Protein AF-Q4DRC8-F1 (afdb_monomer_lite)

Foldseek 3Di:
DDPVVVVVVVCPPVQNVVCVVDDVQAGPVFGDDDDPVCVVPVCVRQDDDPLGDRNCGVVQQHDPPDVNPFFDAQLHGDDCLCVVLLNDDPSRDDWCPVLVVVLVVVVVVDDPDDSVVSVVVSVVRVVVVVVVSVVSVVVSVVVRVCCRPPGGPSSPHHHDPDVVVVVVVVQVVQCVLCVVLVNPDRPDDFDDDDPQQQPPDDPPDDSDGDRPSVD

Organism: Trypanosoma cruzi (strain CL Brener) (NCBI:txid353153)

Radius of gyration: 32.58 Å; chains: 1; bounding box: 56×105×74 Å

Sequence (215 aa):
MKSSDIFHAYRYTPVFLKARQHDSGVNQYGLKPVNAYDFINPTNLVNFGRGTSFDNLGVRRAGRGEIDSSPSLGGSPVFTQAKLVGLSGEEQLTMCQSETMALRVCMARGGQDTCERESRALDACLSRVGHLRRAMSEACGEFNDWFIQNVSDNHTKPFQHRPHDWRHFYAQEKLVRERQQNGHAYGRRPKQFSFGARYVKTEGYGKRPRLPYNK

pLDDT: mean 89.43, std 9.72, range [50.28, 96.62]

Structure (mmCIF, N/CA/C/O backbone):
data_AF-Q4DRC8-F1
#
_entry.id   AF-Q4DRC8-F1
#
loop_
_atom_site.group_PDB
_atom_site.id
_atom_site.type_symbol
_atom_site.label_atom_id
_atom_site.label_alt_id
_atom_site.label_comp_id
_atom_site.label_asym_id
_atom_site.label_entity_id
_atom_site.label_seq_id
_atom_site.pdbx_PDB_ins_code
_atom_site.Cartn_x
_atom_site.Cartn_y
_atom_site.Cartn_z
_atom_site.occupancy
_atom_site.B_iso_or_equiv
_atom_site.auth_seq_id
_atom_site.auth_comp_id
_atom_site.auth_asym_id
_atom_site.auth_atom_id
_atom_site.pdbx_PDB_model_num
ATOM 1 N N . MET A 1 1 ? 4.797 -58.127 -11.624 1.00 50.28 1 MET A N 1
ATOM 2 C CA . MET A 1 1 ? 4.473 -56.736 -11.251 1.00 50.28 1 MET A CA 1
ATOM 3 C C . MET A 1 1 ? 4.559 -55.904 -12.518 1.00 50.28 1 MET A C 1
ATOM 5 O O . MET A 1 1 ? 5.612 -55.910 -13.147 1.00 50.28 1 MET A O 1
ATOM 9 N N . LYS A 1 2 ? 3.449 -55.330 -12.986 1.00 67.94 2 LYS A N 1
ATOM 10 C CA . LYS A 1 2 ? 3.443 -54.550 -14.232 1.00 67.94 2 LYS A CA 1
ATOM 11 C C . LYS A 1 2 ? 3.926 -53.131 -13.924 1.00 67.94 2 LYS A C 1
ATOM 13 O O . LYS A 1 2 ? 3.692 -52.625 -12.831 1.00 67.94 2 LYS A O 1
ATOM 18 N N . SER A 1 3 ? 4.567 -52.459 -14.880 1.00 77.12 3 SER A N 1
ATOM 19 C CA . SER A 1 3 ? 4.942 -51.040 -14.735 1.00 77.12 3 SER A CA 1
ATOM 20 C C . SER A 1 3 ? 3.732 -50.154 -14.404 1.00 77.12 3 SER A C 1
ATOM 22 O O . SER A 1 3 ? 3.861 -49.183 -13.661 1.00 77.12 3 SER A O 1
ATOM 24 N N . SER A 1 4 ? 2.538 -50.541 -14.872 1.00 84.19 4 SER A N 1
ATOM 25 C CA . SER A 1 4 ? 1.261 -49.921 -14.508 1.00 84.19 4 SER A CA 1
ATOM 26 C C . SER A 1 4 ? 1.007 -49.898 -13.002 1.00 84.19 4 SER A C 1
ATOM 28 O O . SER A 1 4 ? 0.451 -48.921 -12.515 1.00 84.19 4 SER A O 1
ATOM 30 N N . ASP A 1 5 ? 1.440 -50.918 -12.258 1.00 74.31 5 ASP A N 1
ATOM 31 C CA . ASP A 1 5 ? 1.188 -51.035 -10.817 1.00 74.31 5 ASP A CA 1
ATOM 32 C C . ASP A 1 5 ? 2.034 -50.023 -10.032 1.00 74.31 5 ASP A C 1
ATOM 34 O O . ASP A 1 5 ? 1.553 -49.422 -9.074 1.00 74.31 5 ASP A O 1
ATOM 38 N N . ILE A 1 6 ? 3.268 -49.762 -10.483 1.00 71.88 6 ILE A N 1
ATOM 39 C CA . ILE A 1 6 ? 4.157 -48.744 -9.900 1.00 71.88 6 ILE A CA 1
ATOM 40 C C . ILE A 1 6 ? 3.608 -47.342 -10.178 1.00 71.88 6 ILE A C 1
ATOM 42 O O . ILE A 1 6 ? 3.529 -46.526 -9.263 1.00 71.88 6 ILE A O 1
ATOM 46 N N . PHE A 1 7 ? 3.163 -47.063 -11.409 1.00 73.56 7 PHE A N 1
ATOM 47 C CA . PHE A 1 7 ? 2.520 -45.784 -11.737 1.00 73.56 7 PHE A CA 1
ATOM 48 C C . PHE A 1 7 ? 1.209 -45.577 -10.972 1.00 73.56 7 PHE A C 1
ATOM 50 O O . PHE A 1 7 ? 0.918 -44.457 -10.542 1.00 73.56 7 PHE A O 1
ATOM 57 N N . HIS A 1 8 ? 0.426 -46.643 -10.782 1.00 74.56 8 HIS A N 1
ATOM 58 C CA . HIS A 1 8 ? -0.793 -46.597 -9.987 1.00 74.56 8 HIS A CA 1
ATOM 59 C C . HIS A 1 8 ? -0.448 -46.292 -8.527 1.00 74.56 8 HIS A C 1
ATOM 61 O O . HIS A 1 8 ? -0.921 -45.288 -8.013 1.00 74.56 8 HIS A O 1
ATOM 67 N N . ALA A 1 9 ? 0.454 -47.048 -7.892 1.00 69.81 9 ALA A N 1
ATOM 68 C CA . ALA A 1 9 ? 0.900 -46.800 -6.518 1.00 69.81 9 ALA A CA 1
ATOM 69 C C . ALA A 1 9 ? 1.479 -45.386 -6.326 1.00 69.81 9 ALA A C 1
ATOM 71 O O . ALA A 1 9 ? 1.160 -44.718 -5.345 1.00 69.81 9 ALA A O 1
ATOM 72 N N . TYR A 1 10 ? 2.250 -44.885 -7.298 1.00 66.75 10 TYR A N 1
ATOM 73 C CA . TYR A 1 10 ? 2.805 -43.532 -7.270 1.00 66.75 10 TYR A CA 1
ATOM 74 C C . TYR A 1 10 ? 1.712 -42.449 -7.262 1.00 66.75 10 TYR A C 1
ATOM 76 O O . TYR A 1 10 ? 1.844 -41.458 -6.548 1.00 66.75 10 TYR A O 1
ATOM 84 N N . ARG A 1 11 ? 0.582 -42.653 -7.958 1.00 63.41 11 ARG A N 1
ATOM 85 C CA . ARG A 1 11 ? -0.577 -41.736 -7.908 1.00 63.41 11 ARG A CA 1
ATOM 86 C C . ARG A 1 11 ? -1.271 -41.679 -6.543 1.00 63.41 11 ARG A C 1
ATOM 88 O O . ARG A 1 11 ? -1.881 -40.655 -6.247 1.00 63.41 11 ARG A O 1
ATOM 95 N N . TYR A 1 12 ? -1.175 -42.731 -5.727 1.00 64.81 12 TYR A N 1
ATOM 96 C CA . TYR A 1 12 ? -1.705 -42.757 -4.351 1.00 64.81 12 TYR A CA 1
ATOM 97 C C . TYR A 1 12 ? -0.657 -42.386 -3.302 1.00 64.81 12 TYR A C 1
ATOM 99 O O . TYR A 1 12 ? -0.946 -42.433 -2.107 1.00 64.81 12 TYR A 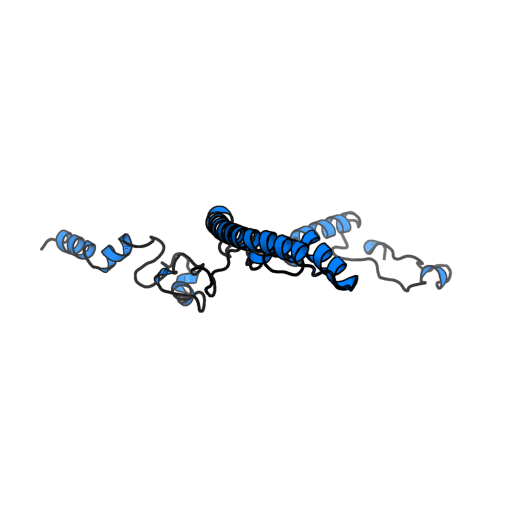O 1
ATOM 107 N N . THR A 1 13 ? 0.553 -41.994 -3.712 1.00 62.31 13 THR A N 1
ATOM 108 C CA . THR A 1 13 ? 1.500 -41.439 -2.748 1.00 62.31 13 THR A CA 1
ATOM 109 C C . THR A 1 13 ? 0.941 -40.131 -2.170 1.00 62.31 13 THR A C 1
ATOM 111 O O . THR A 1 13 ? 0.334 -39.337 -2.901 1.00 62.31 13 THR A O 1
ATOM 114 N N . PRO A 1 14 ? 1.162 -39.857 -0.870 1.00 57.28 14 PRO A N 1
ATOM 115 C CA . PRO A 1 14 ? 0.679 -38.641 -0.207 1.00 57.28 14 PRO A CA 1
ATOM 116 C C . PRO A 1 14 ? 1.074 -37.345 -0.928 1.00 57.28 14 PRO A C 1
ATOM 118 O O . PRO A 1 14 ? 0.365 -36.346 -0.838 1.00 57.28 14 PRO A O 1
ATOM 121 N N . VAL A 1 15 ? 2.180 -37.382 -1.677 1.00 56.50 15 VAL A N 1
ATOM 122 C CA . VAL A 1 15 ? 2.696 -36.273 -2.489 1.00 56.50 15 VAL A CA 1
ATOM 123 C C . VAL A 1 15 ? 1.680 -35.840 -3.553 1.00 56.50 15 VAL A C 1
ATOM 125 O O . VAL A 1 15 ? 1.380 -34.653 -3.672 1.00 56.50 15 VAL A O 1
ATOM 128 N N . PHE A 1 16 ? 1.088 -36.788 -4.290 1.00 54.38 16 PHE A N 1
ATOM 129 C CA . PHE A 1 16 ? 0.084 -36.482 -5.318 1.00 54.38 16 PHE A CA 1
ATOM 130 C C . PHE A 1 16 ? -1.295 -36.168 -4.734 1.00 54.38 16 PHE A C 1
ATOM 132 O O . PHE A 1 16 ? -2.031 -35.363 -5.307 1.00 54.38 16 PHE A O 1
ATOM 139 N N . LEU A 1 17 ? -1.646 -36.770 -3.594 1.00 52.56 17 LEU A N 1
ATOM 140 C CA . LEU A 1 17 ? -2.917 -36.497 -2.922 1.00 52.56 17 LEU A CA 1
ATOM 141 C C . LEU A 1 17 ? -2.949 -35.081 -2.328 1.00 52.56 17 LEU A C 1
ATOM 143 O O . LEU A 1 17 ? -3.930 -34.370 -2.542 1.00 52.56 17 LEU A O 1
ATOM 147 N N . LYS A 1 18 ? -1.859 -34.618 -1.698 1.00 53.44 18 LYS A N 1
ATOM 148 C CA . LYS A 1 18 ? -1.755 -33.225 -1.227 1.00 53.44 18 LYS A CA 1
ATOM 149 C C . LYS A 1 18 ? -1.788 -32.217 -2.374 1.00 53.44 18 LYS A C 1
ATOM 151 O O . LYS A 1 18 ? -2.439 -31.188 -2.251 1.00 53.44 18 LYS A O 1
ATOM 156 N N . ALA A 1 19 ? -1.174 -32.539 -3.513 1.00 54.94 19 ALA A N 1
ATOM 157 C CA . ALA A 1 19 ? -1.188 -31.661 -4.684 1.00 54.94 19 ALA A CA 1
ATOM 158 C C . ALA A 1 19 ? -2.587 -31.458 -5.306 1.00 54.94 19 ALA A C 1
ATOM 160 O O . ALA A 1 19 ? -2.764 -30.528 -6.084 1.00 54.94 19 ALA A O 1
ATOM 161 N N . ARG A 1 20 ? -3.576 -32.317 -5.006 1.00 64.06 20 ARG A N 1
ATOM 162 C CA . ARG A 1 20 ? -4.970 -32.152 -5.469 1.00 64.06 20 ARG A CA 1
ATOM 163 C C . ARG A 1 20 ? -5.900 -31.530 -4.431 1.00 64.06 20 ARG A C 1
ATOM 165 O O . ARG A 1 20 ? -6.957 -31.038 -4.807 1.00 64.06 20 ARG A O 1
ATOM 172 N N . GLN A 1 21 ? -5.547 -31.611 -3.150 1.00 67.31 21 GLN A N 1
ATOM 173 C CA . GLN A 1 21 ? -6.374 -31.098 -2.053 1.00 67.31 21 GLN A CA 1
ATOM 174 C C . GLN A 1 21 ? -6.199 -29.590 -1.833 1.00 67.31 21 GLN A C 1
ATOM 176 O O . GLN A 1 21 ? -7.060 -28.966 -1.220 1.00 67.31 21 GLN A O 1
ATOM 181 N N . HIS A 1 22 ? -5.115 -29.009 -2.349 1.00 69.69 22 HIS A N 1
ATOM 182 C CA . HIS A 1 22 ? -4.767 -27.600 -2.187 1.00 69.69 22 HIS A CA 1
ATOM 183 C C . HIS A 1 22 ? -4.610 -26.900 -3.546 1.00 69.69 22 HIS A C 1
ATOM 185 O O . HIS A 1 22 ? -4.683 -27.541 -4.595 1.00 69.69 22 HIS A O 1
ATOM 191 N N . ASP A 1 23 ? -4.438 -25.576 -3.518 1.00 70.62 23 ASP A N 1
ATOM 192 C CA . ASP A 1 23 ? -4.314 -24.734 -4.710 1.00 70.62 23 ASP A CA 1
ATOM 193 C C . ASP A 1 23 ? -3.263 -25.274 -5.699 1.00 70.62 23 ASP A C 1
ATOM 195 O O . ASP A 1 23 ? -2.147 -25.634 -5.330 1.00 70.62 23 ASP A O 1
ATOM 199 N N . SER A 1 24 ? -3.610 -25.275 -6.988 1.00 82.00 24 SER A N 1
ATOM 200 C CA . SER A 1 24 ? -2.738 -25.678 -8.098 1.00 82.00 24 SER A CA 1
ATOM 201 C C . SER A 1 24 ? -1.421 -24.889 -8.175 1.00 82.00 24 SER A C 1
ATOM 203 O O . SER A 1 24 ? -0.441 -25.370 -8.761 1.00 82.00 24 SER A O 1
ATOM 205 N N . GLY A 1 25 ? -1.402 -23.686 -7.590 1.00 87.00 25 GLY A N 1
ATOM 206 C CA . GLY A 1 25 ? -0.236 -22.815 -7.483 1.00 87.00 25 GLY A CA 1
ATOM 207 C C . GLY A 1 25 ? 0.740 -23.183 -6.363 1.00 87.00 25 GLY A C 1
ATOM 208 O O . GLY A 1 25 ? 1.844 -22.645 -6.344 1.00 87.00 25 GLY A O 1
ATOM 209 N N . VAL A 1 26 ? 0.394 -24.100 -5.457 1.00 88.25 26 VAL A N 1
ATOM 210 C CA . VAL A 1 26 ? 1.205 -24.454 -4.281 1.00 88.25 26 VAL A CA 1
ATOM 211 C C . VAL A 1 26 ? 1.486 -25.953 -4.297 1.00 88.25 26 VAL A C 1
ATOM 213 O O . VAL A 1 26 ? 0.589 -26.782 -4.414 1.00 88.25 26 VAL A O 1
ATOM 216 N N . ASN A 1 27 ? 2.760 -26.326 -4.217 1.00 87.38 27 ASN A N 1
ATOM 217 C CA . ASN A 1 27 ? 3.169 -27.719 -4.078 1.00 87.38 27 ASN A CA 1
ATOM 218 C C . ASN A 1 27 ? 3.471 -28.045 -2.604 1.00 87.38 27 ASN A C 1
ATOM 220 O O . ASN A 1 27 ? 3.332 -27.214 -1.714 1.00 87.38 27 ASN A O 1
ATOM 224 N N . GLN A 1 28 ? 3.912 -29.272 -2.329 1.00 87.31 28 GLN A N 1
ATOM 225 C CA . GLN A 1 28 ? 4.202 -29.730 -0.966 1.00 87.31 28 GLN A CA 1
ATOM 226 C C . GLN A 1 28 ? 5.268 -28.898 -0.222 1.00 87.31 28 GLN A C 1
ATOM 228 O O . GLN A 1 28 ? 5.317 -28.944 1.006 1.00 87.31 28 GLN A O 1
ATOM 233 N N . TYR A 1 29 ? 6.127 -28.176 -0.940 1.00 88.75 29 TYR A N 1
ATOM 234 C CA . TYR A 1 29 ? 7.267 -27.450 -0.379 1.00 88.75 29 TYR A CA 1
ATOM 235 C C . TYR A 1 29 ? 7.049 -25.937 -0.318 1.00 88.75 29 TYR A C 1
ATOM 237 O O . TYR A 1 29 ? 7.790 -25.253 0.380 1.00 88.75 29 TYR A O 1
ATOM 245 N N . GLY A 1 30 ? 6.046 -25.418 -1.023 1.00 90.31 30 GLY A N 1
ATOM 246 C CA . GLY A 1 30 ? 5.692 -24.007 -1.030 1.00 90.31 30 GLY A CA 1
ATOM 247 C C . GLY A 1 30 ? 5.037 -23.595 -2.340 1.00 90.31 30 GLY A C 1
ATOM 248 O O . GLY A 1 30 ? 4.444 -24.425 -3.033 1.00 90.31 30 GLY A O 1
ATOM 249 N N . LEU A 1 31 ? 5.150 -22.318 -2.713 1.00 91.75 31 LEU A N 1
ATOM 250 C CA . LEU A 1 31 ? 4.672 -21.862 -4.016 1.00 91.75 31 LEU A CA 1
ATOM 251 C C . LEU A 1 31 ? 5.363 -22.671 -5.123 1.00 91.75 31 LEU A C 1
ATOM 253 O O . LEU A 1 31 ? 6.580 -22.866 -5.116 1.00 91.75 31 LEU A O 1
ATOM 257 N N . LYS A 1 32 ? 4.582 -23.174 -6.075 1.00 91.88 32 LYS A N 1
ATOM 258 C CA . LYS A 1 32 ? 5.103 -23.948 -7.195 1.00 91.88 32 LYS A CA 1
ATOM 259 C C . LYS A 1 32 ? 5.971 -23.026 -8.067 1.00 91.88 32 LYS A C 1
ATOM 261 O O . LYS A 1 32 ? 5.448 -22.028 -8.556 1.00 91.88 32 LYS A O 1
ATOM 266 N N . PRO A 1 33 ? 7.260 -23.342 -8.292 1.00 90.12 33 PRO A N 1
ATOM 267 C CA . PRO A 1 33 ? 8.116 -22.522 -9.144 1.00 90.12 33 PRO A CA 1
ATOM 268 C C . PRO A 1 33 ? 7.612 -22.570 -10.587 1.00 90.12 33 PRO A C 1
ATOM 270 O O . PRO A 1 33 ? 7.358 -23.655 -11.120 1.00 90.12 33 PRO A O 1
ATOM 273 N N . VAL A 1 34 ? 7.460 -21.401 -11.212 1.00 92.25 34 VAL A N 1
ATOM 274 C CA . VAL A 1 34 ? 6.968 -21.286 -12.597 1.00 92.25 34 VAL A CA 1
ATOM 275 C C . VAL A 1 34 ? 8.028 -20.678 -13.503 1.00 92.25 34 VAL A C 1
ATOM 277 O O . VAL A 1 34 ? 8.264 -21.185 -14.598 1.00 92.25 34 VAL A O 1
ATOM 280 N N . ASN A 1 35 ? 8.666 -19.591 -13.071 1.00 93.00 35 ASN A N 1
ATOM 281 C CA . ASN A 1 35 ? 9.626 -18.857 -13.893 1.00 93.00 35 ASN A CA 1
ATOM 282 C C . ASN A 1 35 ? 11.078 -19.234 -13.539 1.00 93.00 35 ASN A C 1
ATOM 284 O O . ASN A 1 35 ? 11.351 -19.834 -12.505 1.00 93.00 35 ASN A O 1
ATOM 288 N N . ALA A 1 36 ? 12.037 -18.858 -14.391 1.00 95.94 36 ALA A N 1
ATOM 289 C CA . ALA A 1 36 ? 13.457 -19.130 -14.145 1.00 95.94 36 ALA A CA 1
ATOM 290 C C . ALA A 1 36 ? 13.997 -18.441 -12.873 1.00 95.94 36 ALA A C 1
ATOM 292 O O . ALA A 1 36 ? 14.912 -18.960 -12.235 1.00 95.94 36 ALA A O 1
ATOM 293 N N . TYR A 1 37 ? 13.425 -17.292 -12.492 1.00 94.50 37 TYR A N 1
ATOM 294 C CA . TYR A 1 37 ? 13.824 -16.556 -11.291 1.00 94.50 37 TYR A CA 1
ATOM 295 C C . TYR A 1 37 ? 13.548 -17.361 -10.017 1.00 94.50 37 TYR A C 1
ATOM 297 O O . TYR A 1 37 ? 14.377 -17.361 -9.112 1.00 94.50 37 TYR A O 1
ATOM 305 N N . ASP A 1 38 ? 12.448 -18.108 -9.979 1.00 94.62 38 ASP A N 1
ATOM 306 C CA . ASP A 1 38 ? 12.069 -18.954 -8.850 1.00 94.62 38 ASP A CA 1
ATOM 307 C C . ASP A 1 38 ? 13.094 -20.068 -8.582 1.00 94.62 38 ASP A C 1
ATOM 309 O O . ASP A 1 38 ? 13.370 -20.394 -7.429 1.00 94.62 38 ASP A O 1
ATOM 313 N N . PHE A 1 39 ? 13.696 -20.633 -9.635 1.00 93.44 39 PHE A N 1
ATOM 314 C CA . PHE A 1 39 ? 14.739 -21.659 -9.502 1.00 93.44 39 PHE A CA 1
ATOM 315 C C . PHE A 1 39 ? 16.081 -21.077 -9.044 1.00 93.44 39 PHE A C 1
ATOM 317 O O . PHE A 1 39 ? 16.849 -21.763 -8.374 1.00 93.44 39 PHE A O 1
ATOM 324 N N . ILE A 1 40 ? 16.362 -19.818 -9.392 1.00 95.81 40 ILE A N 1
ATOM 325 C CA . ILE A 1 40 ? 17.573 -19.105 -8.961 1.00 95.81 40 ILE A CA 1
ATOM 326 C C . ILE A 1 40 ? 17.419 -18.607 -7.517 1.00 95.81 40 ILE A C 1
ATOM 328 O O . ILE A 1 40 ? 18.372 -18.655 -6.743 1.00 95.81 40 ILE A O 1
ATOM 332 N N . ASN A 1 41 ? 16.226 -18.136 -7.143 1.00 93.81 41 ASN A N 1
ATOM 333 C CA . ASN A 1 41 ? 15.919 -17.598 -5.823 1.00 93.81 41 ASN A CA 1
ATOM 334 C C . ASN A 1 41 ? 14.737 -18.341 -5.167 1.00 93.81 41 ASN A C 1
ATOM 336 O O . ASN A 1 41 ? 13.629 -17.797 -5.077 1.00 93.81 41 ASN A O 1
ATOM 340 N N . PRO A 1 42 ? 14.970 -19.555 -4.633 1.00 93.00 42 PRO A N 1
ATOM 341 C CA . PRO A 1 42 ? 13.914 -20.361 -4.024 1.00 93.00 42 PRO A CA 1
ATOM 342 C C . PRO A 1 42 ? 13.374 -19.770 -2.712 1.00 93.00 42 PRO A C 1
ATOM 344 O O . PRO A 1 42 ? 12.322 -20.198 -2.242 1.00 93.00 42 PRO A O 1
ATOM 347 N N . THR A 1 43 ? 14.027 -18.751 -2.135 1.00 94.31 43 THR A N 1
ATOM 348 C CA . THR A 1 43 ? 13.509 -18.010 -0.969 1.00 94.31 43 THR A CA 1
ATOM 349 C C . THR A 1 43 ? 12.122 -17.429 -1.249 1.00 94.31 43 THR A C 1
ATOM 351 O O . THR A 1 43 ? 11.249 -17.465 -0.383 1.00 94.31 43 THR A O 1
ATOM 354 N N . ASN A 1 44 ? 11.895 -16.962 -2.482 1.00 92.50 44 ASN A N 1
ATOM 355 C CA . ASN A 1 44 ? 10.633 -16.362 -2.916 1.00 92.50 44 ASN A CA 1
ATOM 356 C C . ASN A 1 44 ? 9.438 -17.328 -2.805 1.00 92.50 44 ASN A C 1
ATOM 358 O O . ASN A 1 44 ? 8.288 -16.899 -2.673 1.00 92.50 44 ASN A O 1
ATOM 362 N N . LEU A 1 45 ? 9.693 -18.637 -2.862 1.00 93.50 45 LEU A N 1
ATOM 363 C CA . LEU A 1 45 ? 8.651 -19.664 -2.894 1.00 93.50 45 LEU A CA 1
ATOM 364 C C . LEU A 1 45 ? 8.046 -19.953 -1.521 1.00 93.50 45 LEU A C 1
ATOM 366 O O . LEU A 1 45 ? 6.903 -20.396 -1.439 1.00 93.50 45 LEU A O 1
ATOM 370 N N . VAL A 1 46 ? 8.807 -19.701 -0.456 1.00 93.06 46 VAL A N 1
ATOM 371 C CA . VAL A 1 46 ? 8.444 -20.076 0.919 1.00 93.06 46 VAL A CA 1
ATOM 372 C C . VAL A 1 46 ? 8.333 -18.885 1.861 1.00 93.06 46 VAL A C 1
ATOM 374 O O . VAL A 1 46 ? 7.761 -19.021 2.935 1.00 93.06 46 VAL A O 1
ATOM 377 N N . ASN A 1 47 ? 8.871 -17.723 1.484 1.00 92.25 47 ASN A N 1
ATOM 378 C CA . ASN A 1 47 ? 8.894 -16.540 2.332 1.00 92.25 47 ASN A CA 1
ATOM 379 C C . ASN A 1 47 ? 8.588 -15.278 1.513 1.00 92.25 47 ASN A C 1
ATOM 381 O O . ASN A 1 47 ? 9.307 -14.963 0.566 1.00 92.25 47 ASN A O 1
ATOM 385 N N . PHE A 1 48 ? 7.540 -14.546 1.896 1.00 91.06 48 PHE A N 1
ATOM 386 C CA . PHE A 1 48 ? 7.247 -13.200 1.384 1.00 91.06 48 PHE A CA 1
ATOM 387 C C . PHE A 1 48 ? 7.316 -12.106 2.454 1.00 91.06 48 PHE A C 1
ATOM 389 O O . PHE A 1 48 ? 7.127 -10.936 2.135 1.00 91.06 48 PHE A O 1
ATOM 396 N N . GLY A 1 49 ? 7.597 -12.458 3.706 1.00 91.38 49 GLY A N 1
ATOM 397 C CA . GLY A 1 49 ? 7.516 -11.532 4.825 1.00 91.38 49 GLY A CA 1
ATOM 398 C C . GLY A 1 49 ? 7.271 -12.235 6.154 1.00 91.38 49 GLY A C 1
ATOM 399 O O . GLY A 1 49 ? 7.175 -13.460 6.239 1.00 91.38 49 GLY A O 1
ATOM 400 N N . ARG A 1 50 ? 7.151 -11.443 7.221 1.00 90.88 50 ARG A N 1
ATOM 401 C CA . ARG A 1 50 ? 6.924 -11.963 8.580 1.00 90.88 50 ARG A CA 1
ATOM 402 C C . ARG A 1 50 ? 5.505 -12.503 8.784 1.00 90.88 50 ARG A C 1
ATOM 404 O O . ARG A 1 50 ? 5.320 -13.306 9.686 1.00 90.88 50 ARG A O 1
ATOM 411 N N . GLY A 1 51 ? 4.542 -12.099 7.950 1.00 87.81 51 GLY A N 1
ATOM 412 C CA . GLY A 1 51 ? 3.179 -12.645 7.938 1.00 87.81 51 GLY A CA 1
ATOM 413 C C . GLY A 1 51 ? 3.038 -13.969 7.173 1.00 87.81 51 GLY A C 1
ATOM 414 O O . GLY A 1 51 ? 1.922 -14.447 6.965 1.00 87.81 51 GLY A O 1
ATOM 415 N N . THR A 1 52 ? 4.149 -14.559 6.716 1.00 90.25 52 THR A N 1
ATOM 416 C CA . THR A 1 52 ? 4.113 -15.793 5.923 1.00 90.25 52 THR A CA 1
ATOM 417 C C . THR A 1 52 ? 3.733 -16.995 6.786 1.00 90.25 52 THR A C 1
ATOM 419 O O . THR A 1 52 ? 4.405 -17.312 7.765 1.00 90.25 52 THR A O 1
ATOM 422 N N . SER A 1 53 ? 2.704 -17.721 6.357 1.00 90.12 53 SER A N 1
ATOM 423 C CA . SER A 1 53 ? 2.401 -19.089 6.782 1.00 90.12 53 SER A CA 1
ATOM 424 C C . SER A 1 53 ? 2.373 -19.996 5.551 1.00 90.12 53 SER A C 1
ATOM 426 O O . SER A 1 53 ? 2.272 -19.507 4.423 1.00 90.12 53 SER A O 1
ATOM 428 N N . PHE A 1 54 ? 2.458 -21.314 5.747 1.00 87.50 54 PHE A N 1
ATOM 429 C CA . PHE A 1 54 ? 2.414 -22.260 4.628 1.00 87.50 54 PHE A CA 1
ATOM 430 C C . PHE A 1 54 ? 1.088 -22.171 3.852 1.00 87.50 54 PHE A C 1
ATOM 432 O O . PHE A 1 54 ? 1.095 -22.179 2.624 1.00 87.50 54 PHE A O 1
ATOM 439 N N . ASP A 1 55 ? -0.027 -21.988 4.562 1.00 86.06 55 ASP A N 1
ATOM 440 C CA . ASP A 1 55 ? -1.366 -21.880 3.968 1.00 86.06 55 ASP A CA 1
ATOM 441 C C . ASP A 1 55 ? -1.582 -20.562 3.200 1.00 86.06 55 ASP A C 1
ATOM 443 O O . ASP A 1 55 ? -2.433 -20.498 2.317 1.00 86.06 55 ASP A O 1
ATOM 447 N N . ASN A 1 56 ? -0.790 -19.521 3.493 1.00 86.19 56 ASN A N 1
ATOM 448 C CA . ASN A 1 56 ? -0.829 -18.239 2.777 1.00 86.19 56 ASN A CA 1
ATOM 449 C C . ASN A 1 56 ? 0.077 -18.228 1.531 1.00 86.19 56 ASN A C 1
ATOM 451 O O . ASN A 1 56 ? 0.177 -17.220 0.831 1.00 86.19 56 ASN A O 1
ATOM 455 N N . LEU A 1 57 ? 0.781 -19.318 1.217 1.00 86.75 57 LEU A N 1
ATOM 456 C CA . LEU A 1 57 ? 1.494 -19.403 -0.057 1.00 86.75 57 LEU A CA 1
ATOM 457 C C . LEU A 1 57 ? 0.459 -19.464 -1.196 1.00 86.75 57 LEU A C 1
ATOM 459 O O . LEU A 1 57 ? -0.595 -20.068 -1.061 1.00 86.75 57 LEU A O 1
ATOM 463 N N . GLY A 1 58 ? 0.707 -18.753 -2.299 1.00 85.12 58 GLY A N 1
ATOM 464 C CA . GLY A 1 58 ? -0.291 -18.525 -3.363 1.00 85.12 58 GLY A CA 1
ATOM 465 C C . GLY A 1 58 ? -1.189 -17.310 -3.102 1.00 85.12 58 GLY A C 1
ATOM 466 O O . GLY A 1 58 ? -1.368 -16.476 -3.989 1.00 85.12 58 GLY A O 1
ATOM 467 N N . VAL A 1 59 ? -1.627 -17.111 -1.857 1.00 85.69 59 VAL A N 1
ATOM 468 C CA . VAL A 1 59 ? -2.351 -15.908 -1.416 1.00 85.69 59 VAL A CA 1
ATOM 469 C C . VAL A 1 59 ? -1.401 -14.989 -0.650 1.00 85.69 59 VAL A C 1
ATOM 471 O O . VAL A 1 59 ? -1.397 -14.939 0.572 1.00 85.69 59 VAL A O 1
ATOM 474 N N . ARG A 1 60 ? -0.590 -14.214 -1.383 1.00 87.50 60 ARG A N 1
ATOM 475 C CA . ARG A 1 60 ? 0.454 -13.344 -0.788 1.00 87.50 60 ARG A CA 1
ATOM 476 C C . ARG A 1 60 ? -0.059 -12.318 0.234 1.00 87.50 60 ARG A C 1
ATOM 478 O O . ARG A 1 60 ? 0.743 -11.773 0.983 1.00 87.50 60 ARG A O 1
ATOM 485 N N . ARG A 1 61 ? -1.367 -12.056 0.263 1.00 88.12 61 ARG A N 1
ATOM 486 C CA . ARG A 1 61 ? -2.010 -11.258 1.306 1.00 88.12 61 ARG A CA 1
ATOM 487 C C . ARG A 1 61 ? -2.336 -12.156 2.497 1.00 88.12 61 ARG A C 1
ATOM 489 O O . ARG A 1 61 ? -3.169 -13.052 2.372 1.00 88.12 61 ARG A O 1
ATOM 496 N N . ALA A 1 62 ? -1.732 -11.884 3.649 1.00 84.50 62 ALA A N 1
ATOM 497 C CA . ALA A 1 62 ? -2.060 -12.591 4.883 1.00 84.50 62 ALA A CA 1
ATOM 498 C C . ALA A 1 62 ? -3.502 -12.276 5.342 1.00 84.50 62 ALA A C 1
ATOM 500 O O . ALA A 1 62 ? -4.157 -11.364 4.822 1.00 84.50 62 ALA A O 1
ATOM 501 N N . GLY A 1 63 ? -4.013 -13.034 6.320 1.00 87.75 63 GLY A N 1
ATOM 502 C CA . GLY A 1 63 ? -5.326 -12.800 6.943 1.00 87.75 63 GLY A CA 1
ATOM 503 C C . GLY A 1 63 ? -5.526 -11.352 7.420 1.00 87.75 63 GLY A C 1
ATOM 504 O O . GLY A 1 63 ? -4.609 -10.548 7.400 1.00 87.75 63 GLY A O 1
ATOM 505 N N . ARG A 1 64 ? -6.731 -10.949 7.833 1.00 87.12 64 ARG A N 1
ATOM 506 C CA . ARG A 1 64 ? -6.974 -9.535 8.199 1.00 87.12 64 ARG A CA 1
ATOM 507 C C . ARG A 1 64 ? -6.350 -9.161 9.541 1.00 87.12 64 ARG A C 1
ATOM 509 O O . ARG A 1 64 ? -6.385 -9.952 10.470 1.00 87.12 64 ARG A O 1
ATOM 516 N N . GLY A 1 65 ? -5.857 -7.926 9.647 1.00 88.81 65 GLY A N 1
ATOM 517 C CA . GLY A 1 65 ? -5.242 -7.407 10.877 1.00 88.81 65 GLY A CA 1
ATOM 518 C C . GLY A 1 65 ? -3.811 -7.896 11.111 1.00 88.81 65 GLY A C 1
ATOM 519 O O . GLY A 1 65 ? -3.170 -7.453 12.057 1.00 88.81 65 GLY A O 1
ATOM 520 N N . GLU A 1 66 ? -3.301 -8.749 10.223 1.00 90.94 66 GLU A N 1
ATOM 521 C CA . GLU A 1 66 ? -1.945 -9.285 10.263 1.00 90.94 66 GLU A CA 1
ATOM 522 C C . GLU A 1 66 ? -0.963 -8.417 9.466 1.00 90.94 66 GLU A C 1
ATOM 524 O O . GLU A 1 66 ? -1.346 -7.545 8.673 1.00 90.94 66 GLU A O 1
ATOM 529 N N . ILE A 1 67 ? 0.329 -8.687 9.643 1.00 89.88 67 ILE A N 1
ATOM 530 C CA . ILE A 1 67 ? 1.378 -8.188 8.744 1.00 89.88 67 ILE A CA 1
ATOM 531 C C . ILE A 1 67 ? 1.095 -8.721 7.330 1.00 89.88 67 ILE A C 1
ATOM 533 O O . ILE A 1 67 ? 0.707 -9.873 7.177 1.00 89.88 67 ILE A O 1
ATOM 537 N N . ASP A 1 68 ? 1.282 -7.887 6.303 1.00 89.50 68 ASP A N 1
ATOM 538 C CA . ASP A 1 68 ? 1.025 -8.215 4.888 1.00 89.50 68 ASP A CA 1
ATOM 539 C C . ASP A 1 68 ? -0.464 -8.473 4.550 1.00 89.50 68 ASP A C 1
ATOM 541 O O . ASP A 1 68 ? -0.796 -9.085 3.536 1.00 89.50 68 ASP A O 1
ATOM 545 N N . SER A 1 69 ? -1.390 -7.976 5.379 1.00 93.94 69 SER A N 1
ATOM 546 C CA . SER A 1 69 ? -2.844 -8.097 5.168 1.00 93.94 69 SER A CA 1
ATOM 547 C C . SER A 1 69 ? -3.478 -7.018 4.288 1.00 93.94 69 SER A C 1
ATOM 549 O O . SER A 1 69 ? -4.619 -7.177 3.834 1.00 93.94 69 SER A O 1
ATOM 551 N N . SER A 1 70 ? -2.775 -5.902 4.072 1.00 93.75 70 SER A N 1
ATOM 552 C CA . SER A 1 70 ? -3.323 -4.733 3.383 1.00 93.75 70 SER A CA 1
ATOM 553 C C . SER A 1 70 ? -3.574 -5.033 1.905 1.00 93.75 70 SER A C 1
ATOM 555 O O . SER A 1 70 ? -2.658 -5.505 1.234 1.00 93.75 70 SER A O 1
ATOM 557 N N . PRO A 1 71 ? -4.761 -4.727 1.356 1.00 94.81 71 PRO A N 1
ATOM 558 C CA . PRO A 1 71 ? -4.951 -4.774 -0.088 1.00 94.81 71 PRO A CA 1
ATOM 559 C C . PRO A 1 71 ? -4.174 -3.650 -0.777 1.00 94.81 71 PRO A C 1
ATOM 561 O O . PRO A 1 71 ? -3.747 -2.690 -0.130 1.00 94.81 71 PRO A O 1
ATOM 564 N N . SER A 1 72 ? -4.039 -3.730 -2.100 1.00 96.12 72 SER A N 1
ATOM 565 C CA . SER A 1 72 ? -3.331 -2.727 -2.895 1.00 96.12 72 SER A CA 1
ATOM 566 C C . SER A 1 72 ? -4.229 -2.057 -3.930 1.00 96.12 72 SER A C 1
ATOM 568 O O . SER A 1 72 ? -5.180 -2.653 -4.422 1.00 96.12 72 SER A O 1
ATOM 570 N N . LEU A 1 73 ? -3.902 -0.820 -4.295 1.00 96.25 73 LEU A N 1
ATOM 571 C CA . LEU A 1 73 ? -4.490 -0.103 -5.419 1.00 96.25 73 LEU A CA 1
ATOM 572 C C . LEU A 1 73 ? -3.371 0.463 -6.289 1.00 96.25 73 LEU A C 1
ATOM 574 O O . LEU A 1 73 ? -2.661 1.380 -5.872 1.00 96.25 73 LEU A O 1
ATOM 578 N N . GLY A 1 74 ? -3.200 -0.084 -7.494 1.00 93.75 74 GLY A N 1
ATOM 579 C CA . GLY A 1 74 ? -2.128 0.350 -8.395 1.00 93.75 74 GLY A CA 1
ATOM 580 C C . GLY A 1 74 ? -0.749 0.155 -7.758 1.00 93.75 74 GLY A C 1
ATOM 581 O O . GLY A 1 74 ? 0.055 1.088 -7.727 1.00 93.75 74 GLY A O 1
ATOM 582 N N . GLY A 1 75 ? -0.527 -1.019 -7.156 1.00 93.12 75 GLY A N 1
ATOM 583 C CA . GLY A 1 75 ? 0.696 -1.382 -6.434 1.00 93.12 75 GLY A CA 1
ATOM 584 C C . GLY A 1 75 ? 0.800 -0.844 -5.002 1.00 93.12 75 GLY A C 1
ATOM 585 O O . GLY A 1 75 ? 1.440 -1.469 -4.154 1.00 93.12 75 GLY A O 1
ATOM 586 N N . SER A 1 76 ? 0.159 0.287 -4.689 1.00 95.31 76 SER A N 1
ATOM 587 C CA . SER A 1 76 ? 0.243 0.927 -3.368 1.00 95.31 76 SER A CA 1
ATOM 588 C C . SER A 1 76 ? -0.662 0.261 -2.325 1.00 95.31 76 SER A C 1
ATOM 590 O O . SER A 1 76 ? -1.835 0.062 -2.624 1.00 95.31 76 SER A O 1
ATOM 592 N N . PRO A 1 77 ? -0.191 -0.019 -1.093 1.00 95.00 77 PRO A N 1
ATOM 593 C CA . PRO A 1 77 ? -1.044 -0.535 -0.017 1.00 95.00 77 PRO A CA 1
ATOM 594 C C . PRO A 1 77 ? -2.138 0.460 0.383 1.00 95.00 77 PRO A C 1
ATOM 596 O O . PRO A 1 77 ? -1.897 1.665 0.473 1.00 95.00 77 PRO A O 1
ATOM 599 N N . VAL A 1 78 ? -3.323 -0.057 0.706 1.00 94.31 78 VAL A N 1
ATOM 600 C CA . VAL A 1 78 ? -4.455 0.709 1.239 1.00 94.31 78 VAL A CA 1
ATOM 601 C C . VAL A 1 78 ? -4.497 0.564 2.760 1.00 94.31 78 VAL A C 1
ATOM 603 O O . VAL A 1 78 ? -4.914 -0.462 3.292 1.00 94.31 78 VAL A O 1
ATOM 606 N N . PHE A 1 79 ? -4.096 1.622 3.466 1.00 91.31 79 PHE A N 1
ATOM 607 C CA . PHE A 1 79 ? -4.016 1.668 4.935 1.00 91.31 79 PHE A CA 1
ATOM 608 C C . PHE A 1 79 ? -5.050 2.606 5.588 1.00 91.31 79 PHE A C 1
ATOM 610 O O . PHE A 1 79 ? -5.117 2.713 6.809 1.00 91.31 79 PHE A O 1
ATOM 617 N N . THR A 1 80 ? -5.874 3.304 4.802 1.00 90.81 80 THR A N 1
ATOM 618 C CA . THR A 1 80 ? -6.770 4.378 5.275 1.00 90.81 80 THR A CA 1
ATOM 619 C C . THR A 1 80 ? -8.244 3.971 5.389 1.00 90.81 80 THR A C 1
ATOM 621 O O . THR A 1 80 ? -9.116 4.835 5.403 1.00 90.81 80 THR A O 1
ATOM 624 N N . GLN A 1 81 ? -8.552 2.677 5.517 1.00 90.12 81 GLN A N 1
ATOM 625 C CA . GLN A 1 81 ? -9.933 2.159 5.478 1.00 90.12 81 GLN A CA 1
ATOM 626 C C . GLN A 1 81 ? -10.857 2.808 6.527 1.00 90.12 81 GLN A C 1
ATOM 628 O O . GLN A 1 81 ? -11.939 3.286 6.198 1.00 90.12 81 GLN A O 1
ATOM 633 N N . ALA A 1 82 ? -10.399 2.931 7.779 1.00 85.31 82 ALA A N 1
ATOM 634 C CA . ALA A 1 82 ? -11.176 3.569 8.849 1.00 85.31 82 ALA A CA 1
ATOM 635 C C . ALA A 1 82 ? -11.431 5.073 8.618 1.00 85.31 82 ALA A C 1
ATOM 637 O O . ALA A 1 82 ? -12.450 5.599 9.077 1.00 85.31 82 ALA A O 1
ATOM 638 N N . LYS A 1 83 ? -10.526 5.749 7.892 1.00 91.25 83 LYS A N 1
ATOM 639 C CA . LYS A 1 83 ? -10.680 7.161 7.514 1.00 91.25 83 LYS A CA 1
ATOM 640 C C . LYS A 1 83 ? -11.753 7.327 6.440 1.00 91.25 83 LYS A C 1
ATOM 642 O O . LYS A 1 83 ? -12.538 8.258 6.532 1.00 91.25 83 LYS A O 1
ATOM 647 N N . LEU A 1 84 ? -11.832 6.401 5.478 1.00 88.94 84 LEU A N 1
ATOM 648 C CA . LEU A 1 84 ? -12.840 6.440 4.407 1.00 88.94 84 LEU A CA 1
ATOM 649 C C . LEU A 1 84 ? -14.271 6.389 4.950 1.00 88.94 84 LEU A C 1
ATOM 651 O O . LEU A 1 84 ? -15.142 7.096 4.461 1.00 88.94 84 LEU A O 1
ATOM 655 N N . VAL A 1 85 ? -14.504 5.580 5.983 1.00 89.94 85 VAL A N 1
ATOM 656 C CA . VAL A 1 85 ? -15.831 5.449 6.609 1.00 89.94 85 VAL A CA 1
ATOM 657 C C . VAL A 1 85 ? -16.070 6.537 7.668 1.00 89.94 85 VAL A C 1
ATOM 659 O O . VAL A 1 85 ? -17.127 6.592 8.286 1.00 89.94 85 VAL A O 1
ATOM 662 N N . GLY A 1 86 ? -15.103 7.432 7.896 1.00 90.19 86 GLY A N 1
ATOM 663 C CA . GLY A 1 86 ? -15.240 8.542 8.838 1.00 90.19 86 GLY A CA 1
ATOM 664 C C . GLY A 1 86 ? -15.405 8.091 10.290 1.00 90.19 86 GLY A C 1
ATOM 665 O O . GLY A 1 86 ? -16.003 8.808 11.087 1.00 90.19 86 GLY A O 1
ATOM 666 N N . LEU A 1 87 ? -14.910 6.901 10.654 1.00 88.94 87 LEU A N 1
ATOM 667 C CA . LEU A 1 87 ? -15.010 6.371 12.020 1.00 88.94 87 LEU A CA 1
ATOM 668 C C . LEU A 1 87 ? -13.814 6.748 12.892 1.00 88.94 87 LEU A C 1
ATOM 670 O O . LEU A 1 87 ? -13.958 6.792 14.115 1.00 88.94 87 LEU A O 1
ATOM 674 N N . SER A 1 88 ? -12.658 7.014 12.282 1.00 84.88 88 SER A N 1
ATOM 675 C CA . SER A 1 88 ? -11.440 7.440 12.969 1.00 84.88 88 SER A CA 1
ATOM 676 C C . SER A 1 88 ? -10.581 8.296 12.039 1.00 84.88 88 SER A C 1
ATOM 678 O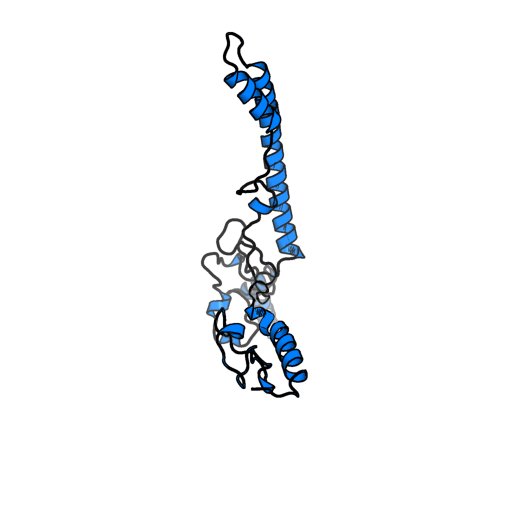 O . SER A 1 88 ? -10.282 7.888 10.917 1.00 84.88 88 SER A O 1
ATOM 680 N N . GLY A 1 89 ? -10.191 9.484 12.497 1.00 86.81 89 GLY A N 1
ATOM 681 C CA . GLY A 1 89 ? -9.387 10.438 11.736 1.00 86.81 89 GLY A CA 1
ATOM 682 C C . GLY A 1 89 ? -9.660 11.878 12.160 1.00 86.81 89 GLY A C 1
ATOM 683 O O . GLY A 1 89 ? -10.517 12.131 12.997 1.00 86.81 89 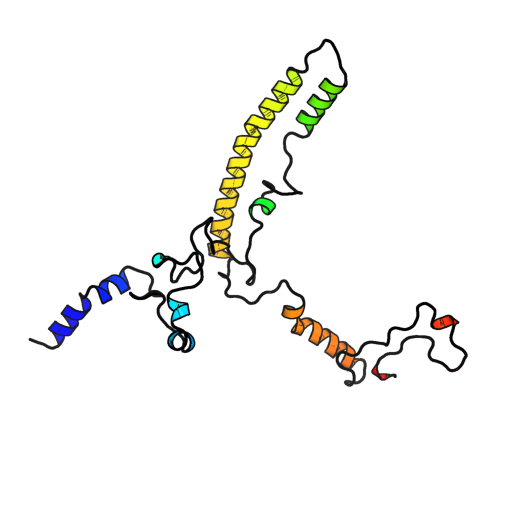GLY A O 1
ATOM 684 N N . GLU A 1 90 ? -8.928 12.821 11.577 1.00 88.88 90 GLU A N 1
ATOM 685 C CA . GLU A 1 90 ? -9.183 14.253 11.773 1.00 88.88 90 GLU A CA 1
ATOM 686 C C . GLU A 1 90 ? -10.532 14.660 11.156 1.00 88.88 90 GLU A C 1
ATOM 688 O O . GLU A 1 90 ? -11.345 15.314 11.799 1.00 88.88 90 GLU A O 1
ATOM 693 N N . GLU A 1 91 ? -10.826 14.152 9.958 1.00 88.62 91 GLU A N 1
ATOM 694 C CA . GLU A 1 91 ? -12.107 14.320 9.258 1.00 88.62 91 GLU A CA 1
ATOM 695 C C . GLU A 1 91 ? -13.138 13.252 9.678 1.00 88.62 91 GLU A C 1
ATOM 697 O O . GLU A 1 91 ? -13.874 12.702 8.858 1.00 88.62 91 GLU A O 1
ATOM 702 N N . GLN A 1 92 ? -13.161 12.885 10.963 1.00 90.88 92 GLN A N 1
ATOM 703 C CA . GLN A 1 92 ? -14.133 11.919 11.471 1.00 90.88 92 GLN A CA 1
ATOM 704 C C . GLN A 1 92 ? -15.557 12.490 11.382 1.00 90.88 92 GLN A C 1
ATOM 706 O O . GLN A 1 92 ? -15.808 13.644 11.733 1.00 90.88 92 GLN A O 1
ATOM 711 N N . LEU A 1 93 ? -16.520 11.648 10.995 1.00 89.75 93 LEU A N 1
ATOM 712 C CA . LEU A 1 93 ? -17.936 11.990 11.061 1.00 89.75 93 LEU A CA 1
ATOM 713 C C . LEU A 1 93 ? -18.330 12.269 12.513 1.00 89.75 93 LEU A C 1
ATOM 715 O O . LEU A 1 93 ? -18.144 11.441 13.414 1.00 89.75 93 LEU A O 1
ATOM 719 N N . THR A 1 94 ? -18.885 13.456 12.731 1.00 92.12 94 THR A N 1
ATOM 720 C CA . THR A 1 94 ? -19.372 13.891 14.036 1.00 92.12 94 THR A CA 1
ATOM 721 C C . THR A 1 94 ? -20.873 13.668 14.113 1.00 92.12 94 THR A C 1
ATOM 723 O O . THR A 1 94 ? -21.628 14.077 13.236 1.00 92.12 94 THR A O 1
ATOM 726 N N . MET A 1 95 ? -21.297 13.005 15.183 1.00 92.31 95 MET A N 1
ATOM 727 C CA . MET A 1 95 ? -22.704 12.770 15.487 1.00 92.31 95 MET A CA 1
ATOM 728 C C . MET A 1 95 ? -23.086 13.557 16.739 1.00 92.31 95 MET A C 1
ATOM 730 O O . MET A 1 95 ? -22.222 13.882 17.553 1.00 92.31 95 MET A O 1
ATOM 734 N N . CYS A 1 96 ? -24.375 13.843 16.905 1.00 93.12 96 CYS A N 1
ATOM 735 C CA . CYS A 1 96 ? -24.917 14.525 18.084 1.00 93.12 96 CYS A CA 1
ATOM 736 C C . CYS A 1 96 ? -24.345 15.942 18.337 1.00 93.12 96 CYS A C 1
ATOM 738 O O . CYS A 1 96 ? -24.230 16.383 19.485 1.00 93.12 96 CYS A O 1
ATOM 740 N N . GLN A 1 97 ? -23.933 16.669 17.288 1.00 95.06 97 GLN A N 1
ATOM 741 C CA . GLN A 1 97 ? -23.385 18.026 17.445 1.00 95.06 97 GLN A CA 1
ATOM 742 C C . GLN A 1 97 ? -24.414 19.003 18.037 1.00 95.06 97 GLN A C 1
ATOM 744 O O . GLN A 1 97 ? -24.084 19.794 18.916 1.00 95.06 97 GLN A O 1
ATOM 749 N N . SER A 1 98 ? -25.671 18.933 17.600 1.00 95.31 98 SER A N 1
ATOM 750 C CA . SER A 1 98 ? -26.758 19.769 18.122 1.00 95.31 98 SER A CA 1
ATOM 751 C C . SER A 1 98 ? -27.009 19.542 19.610 1.00 95.31 98 SER A C 1
ATOM 753 O O . SER A 1 98 ? -27.145 20.494 20.369 1.00 95.31 98 SER A O 1
ATOM 755 N N . GLU A 1 99 ? -27.036 18.285 20.034 1.00 95.50 99 GLU A N 1
ATOM 756 C CA . GLU A 1 99 ? -27.342 17.833 21.386 1.00 95.50 99 GLU A CA 1
ATOM 757 C C . GLU A 1 99 ? -26.213 18.218 22.338 1.00 95.50 99 GLU A C 1
ATOM 759 O O . GLU A 1 99 ? -26.453 18.765 23.414 1.00 95.50 99 GLU A O 1
ATOM 764 N N . THR A 1 100 ? -24.966 18.010 21.908 1.00 95.69 100 THR A N 1
ATOM 765 C CA . THR A 1 100 ? -23.790 18.448 22.667 1.00 95.69 100 THR A CA 1
ATOM 766 C C . THR A 1 100 ? -23.741 19.967 22.801 1.00 95.69 100 THR A C 1
ATOM 768 O O . THR A 1 100 ? -23.456 20.471 23.889 1.00 95.69 100 THR A O 1
ATOM 771 N N . MET A 1 101 ? -24.056 20.717 21.742 1.00 96.12 101 MET A N 1
ATOM 772 C CA . MET A 1 101 ? -24.115 22.177 21.810 1.00 96.12 101 MET A CA 1
ATOM 773 C C . MET A 1 101 ? -25.272 22.677 22.679 1.00 96.12 101 MET A C 1
ATOM 775 O O . MET A 1 101 ? -25.064 23.591 23.472 1.00 96.12 101 MET A O 1
ATOM 779 N N . ALA A 1 102 ? -26.453 22.062 22.602 1.00 94.38 102 ALA A N 1
ATOM 780 C CA . ALA A 1 102 ? -27.596 22.402 23.449 1.00 94.38 102 ALA A CA 1
ATOM 781 C C . ALA A 1 102 ? -27.281 22.187 24.936 1.00 94.38 102 ALA A C 1
ATOM 783 O O . ALA A 1 102 ? -27.500 23.088 25.748 1.00 94.38 102 ALA A O 1
ATOM 784 N N . LEU A 1 103 ? -26.676 21.045 25.282 1.00 94.44 103 LEU A N 1
ATOM 785 C CA . LEU A 1 103 ? -26.241 20.759 26.649 1.00 94.44 103 LEU A CA 1
ATOM 786 C C . LEU A 1 103 ? -25.180 21.760 27.127 1.00 94.44 103 LEU A C 1
ATOM 788 O O . LEU A 1 103 ? -25.277 22.274 28.238 1.00 94.44 103 LEU A O 1
ATOM 792 N N . ARG A 1 104 ? -24.195 22.097 26.283 1.00 94.31 104 ARG A N 1
ATOM 793 C CA . ARG A 1 104 ? -23.179 23.115 26.605 1.00 94.31 104 ARG A CA 1
ATOM 794 C C . ARG A 1 104 ? -23.793 24.486 26.859 1.00 94.31 104 ARG A C 1
ATOM 796 O O . ARG A 1 104 ? -23.397 25.142 27.814 1.00 94.31 104 ARG A O 1
ATOM 803 N N . VAL A 1 105 ? -24.753 24.910 26.037 1.00 94.06 105 VAL A N 1
ATOM 804 C CA . VAL A 1 105 ? -25.467 26.180 26.231 1.00 94.06 105 VAL A CA 1
ATOM 805 C C . VAL A 1 105 ? -26.264 26.159 27.535 1.00 94.06 105 VAL A C 1
ATOM 807 O O . VAL A 1 105 ? -26.222 27.145 28.265 1.00 94.06 105 VAL A O 1
ATOM 810 N N . CYS A 1 106 ? -26.943 25.053 27.860 1.00 92.44 106 CYS A N 1
ATOM 811 C CA . CYS A 1 106 ? -27.657 24.913 29.131 1.00 92.44 106 CYS A CA 1
ATOM 812 C C . CYS A 1 106 ? -26.703 25.041 30.329 1.00 92.44 106 CYS A C 1
ATOM 814 O O . CYS A 1 106 ? -26.919 25.885 31.196 1.00 92.44 106 CYS A O 1
ATOM 816 N N . MET A 1 107 ? -25.594 24.292 30.329 1.00 92.25 107 MET A N 1
ATOM 817 C CA . MET A 1 107 ? -24.595 24.349 31.404 1.00 92.25 107 MET A CA 1
ATOM 818 C C . MET A 1 107 ? -23.937 25.731 31.526 1.00 92.25 107 MET A C 1
ATOM 820 O O . MET A 1 107 ? -23.694 26.202 32.633 1.00 92.25 107 MET A O 1
ATOM 824 N N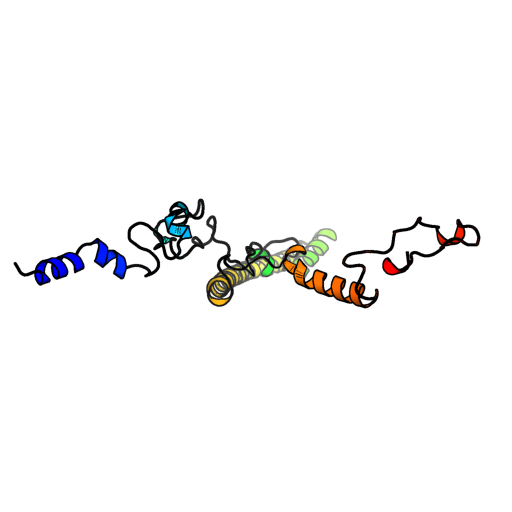 . ALA A 1 108 ? -23.662 26.394 30.399 1.00 92.56 108 ALA A N 1
ATOM 825 C CA . ALA A 1 108 ? -23.014 27.703 30.378 1.00 92.56 108 ALA A CA 1
ATOM 826 C C . ALA A 1 108 ? -23.912 28.841 30.883 1.00 92.56 108 ALA A C 1
ATOM 828 O O . ALA A 1 108 ? -23.389 29.854 31.341 1.00 92.56 108 ALA A O 1
ATOM 829 N N . ARG A 1 109 ? -25.245 28.701 30.807 1.00 89.62 109 ARG A N 1
ATOM 830 C CA . ARG A 1 109 ? -26.169 29.719 31.330 1.00 89.62 109 ARG A CA 1
ATOM 831 C C . ARG A 1 109 ? -26.054 29.877 32.845 1.00 89.62 109 ARG A C 1
ATOM 833 O O . ARG A 1 109 ? -26.204 30.998 33.317 1.00 89.62 109 ARG A O 1
ATOM 840 N N . GLY A 1 110 ? -25.736 28.798 33.568 1.00 77.88 110 GLY A N 1
ATOM 841 C CA . GLY A 1 110 ? -25.708 28.773 35.031 1.00 77.88 110 GLY A CA 1
ATOM 842 C C . GLY A 1 110 ? -27.103 28.992 35.634 1.00 77.88 110 GLY A C 1
ATOM 843 O O . GLY A 1 110 ? -27.876 29.827 35.172 1.00 77.88 110 GLY A O 1
ATOM 844 N N . GLY A 1 111 ? -27.481 28.235 36.661 1.00 71.62 111 GLY A N 1
ATOM 845 C CA . GLY A 1 111 ? -28.801 28.410 37.270 1.00 71.62 111 GLY A CA 1
ATOM 846 C C . GLY A 1 111 ? -29.235 27.255 38.159 1.00 71.62 111 GLY A C 1
ATOM 847 O O . GLY A 1 111 ? -28.572 26.224 38.220 1.00 71.62 111 GLY A O 1
ATOM 848 N N . GLN A 1 112 ? -30.350 27.464 38.863 1.00 64.56 112 GLN A N 1
ATOM 849 C CA . GLN A 1 112 ? -31.006 26.464 39.715 1.00 64.56 112 GLN A CA 1
ATOM 850 C C . GLN A 1 112 ? -31.619 25.302 38.914 1.00 64.56 112 GLN A C 1
ATOM 852 O O . GLN A 1 112 ? -31.808 24.225 39.476 1.00 64.56 112 GLN A O 1
ATOM 857 N N . ASP A 1 113 ? -31.901 25.501 37.623 1.00 72.81 113 ASP A N 1
ATOM 858 C CA . ASP A 1 113 ? -32.484 24.473 36.761 1.00 72.81 113 ASP A CA 1
ATOM 859 C C . ASP A 1 113 ? -31.423 23.468 36.301 1.00 72.81 113 ASP A C 1
ATOM 861 O O . ASP A 1 113 ? -30.413 23.818 35.684 1.00 72.81 113 ASP A O 1
ATOM 865 N N . THR A 1 114 ? -31.663 22.191 36.588 1.00 85.69 114 THR A N 1
ATOM 866 C CA . THR A 1 114 ? -30.803 21.093 36.154 1.00 85.69 114 THR A CA 1
ATOM 867 C C . THR A 1 114 ? -31.004 20.804 34.661 1.00 85.69 114 THR A C 1
ATOM 869 O O . THR A 1 114 ? -32.123 20.637 34.178 1.00 85.69 114 THR A O 1
ATOM 872 N N . CYS A 1 115 ? -29.906 20.681 33.907 1.00 90.00 115 CYS A N 1
ATOM 873 C CA . CYS A 1 115 ? -29.898 20.394 32.461 1.00 90.00 115 CYS A CA 1
ATOM 874 C C . CYS A 1 115 ? -30.230 18.924 32.108 1.00 90.00 115 CYS A C 1
ATOM 876 O O . CYS A 1 115 ? -29.653 18.336 31.189 1.00 90.00 115 CYS A O 1
ATOM 878 N N . GLU A 1 116 ? -31.126 18.279 32.863 1.00 92.06 116 GLU A N 1
ATOM 879 C CA . GLU A 1 116 ? -31.437 16.852 32.709 1.00 92.06 116 GLU A CA 1
ATOM 880 C C . GLU A 1 116 ? -32.112 16.533 31.374 1.00 92.06 116 GLU A C 1
ATOM 882 O O . GLU A 1 116 ? -31.906 15.454 30.819 1.00 92.06 116 GLU A O 1
ATOM 887 N N . ARG A 1 117 ? -32.918 17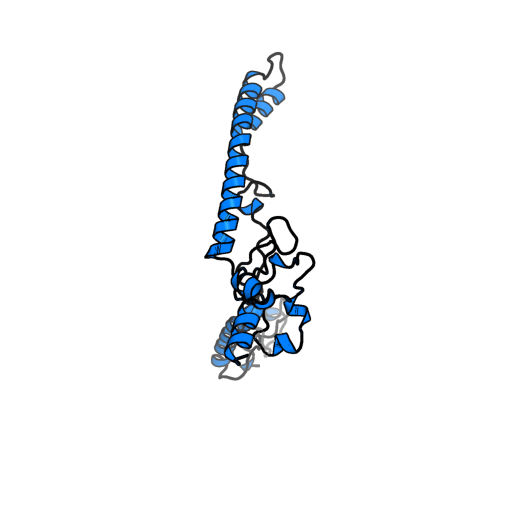.454 30.839 1.00 93.12 117 ARG A N 1
ATOM 888 C CA . ARG A 1 117 ? -33.613 17.256 29.562 1.00 93.12 117 ARG A CA 1
ATOM 889 C C . ARG A 1 117 ? -32.616 17.160 28.408 1.00 93.12 117 ARG A C 1
ATOM 891 O O . ARG A 1 117 ? -32.706 16.235 27.602 1.00 93.12 117 ARG A O 1
ATOM 898 N N . GLU A 1 118 ? -31.673 18.095 28.341 1.00 93.56 118 GLU A N 1
ATOM 899 C CA . GLU A 1 118 ? -30.597 18.122 27.352 1.00 93.56 118 GLU A CA 1
ATOM 900 C C . GLU A 1 118 ? -29.682 16.903 27.511 1.00 93.56 118 GLU A C 1
ATOM 902 O O . GLU A 1 118 ? -29.300 16.301 26.508 1.00 93.56 118 GLU A O 1
ATOM 907 N N . SER A 1 119 ? -29.398 16.484 28.753 1.00 94.19 119 SER A N 1
ATOM 908 C CA . SER A 1 119 ? -28.634 15.258 29.020 1.00 94.19 119 SER A CA 1
ATOM 909 C C . SER A 1 119 ? -29.350 14.018 28.484 1.00 94.19 119 SER A C 1
ATOM 911 O O . SER A 1 119 ? -28.757 13.258 27.726 1.00 94.19 119 SER A O 1
ATOM 913 N N . ARG A 1 120 ? -30.647 13.837 28.782 1.00 95.94 120 ARG A N 1
ATOM 914 C CA . ARG A 1 120 ? -31.428 12.688 28.283 1.00 95.94 120 ARG A CA 1
ATOM 915 C C . ARG A 1 120 ? -31.506 12.666 26.754 1.00 95.94 120 ARG A C 1
ATOM 917 O O . ARG A 1 120 ? -31.492 11.592 26.157 1.00 95.94 120 ARG A O 1
ATOM 924 N N . ALA A 1 121 ? -31.580 13.835 26.112 1.00 95.12 121 ALA A N 1
ATOM 925 C CA . ALA A 1 121 ? -31.542 13.942 24.654 1.00 95.12 121 ALA A CA 1
ATOM 926 C C . ALA A 1 121 ? -30.173 13.528 24.083 1.00 95.12 121 ALA A C 1
ATOM 928 O O . ALA A 1 121 ? -30.119 12.777 23.106 1.00 95.12 121 ALA A O 1
ATOM 929 N N . LEU A 1 122 ? -29.076 13.962 24.713 1.00 96.31 122 LEU A N 1
ATOM 930 C CA . LEU A 1 122 ? -27.725 13.552 24.334 1.00 96.31 122 LEU A CA 1
ATOM 931 C C . LEU A 1 122 ? -27.518 12.042 24.525 1.00 96.31 122 LEU A C 1
ATOM 933 O O . LEU A 1 122 ? -27.021 11.387 23.610 1.00 96.31 122 LEU A O 1
ATOM 937 N N . ASP A 1 123 ? -27.964 11.472 25.644 1.00 95.56 123 ASP A N 1
ATOM 938 C CA . ASP A 1 123 ? -27.877 10.032 25.917 1.00 95.56 123 ASP A CA 1
ATOM 939 C C . ASP A 1 123 ? -28.665 9.211 24.886 1.00 95.56 123 ASP A C 1
ATOM 941 O O . ASP A 1 123 ? -28.167 8.219 24.342 1.00 95.56 123 ASP A O 1
ATOM 945 N N . ALA A 1 124 ? -29.875 9.660 24.536 1.00 95.19 124 ALA A N 1
ATOM 946 C CA . ALA A 1 124 ? -30.673 9.042 23.482 1.00 95.19 124 ALA A CA 1
ATOM 947 C C . ALA A 1 124 ? -29.954 9.091 22.124 1.00 95.19 124 ALA A C 1
ATOM 949 O O . ALA A 1 124 ? -29.961 8.096 21.394 1.00 95.19 124 ALA A O 1
ATOM 950 N N . CYS A 1 125 ? -29.290 10.204 21.798 1.00 95.00 125 CYS A N 1
ATOM 951 C CA . CYS A 1 125 ? -28.494 10.313 20.580 1.00 95.00 125 CYS A CA 1
ATOM 952 C C . CYS A 1 125 ? -27.294 9.349 20.603 1.00 95.00 125 CYS A C 1
ATOM 954 O O . CYS A 1 125 ? -27.123 8.550 19.678 1.00 95.00 125 CYS A O 1
ATOM 956 N N . LEU A 1 126 ? -26.514 9.338 21.688 1.00 94.88 126 LEU A N 1
ATOM 957 C CA . LEU A 1 126 ? -25.328 8.488 21.831 1.00 94.88 126 LEU A CA 1
ATOM 958 C C . LEU A 1 126 ? -25.665 6.989 21.799 1.00 94.88 126 LEU A C 1
ATOM 960 O O . LEU A 1 126 ? -24.924 6.214 21.187 1.00 94.88 126 LEU A O 1
ATOM 964 N N . SER A 1 127 ? -26.806 6.578 22.366 1.00 93.62 127 SER A N 1
ATOM 965 C CA . SER A 1 127 ? -27.259 5.179 22.314 1.00 93.62 127 SER A CA 1
ATOM 966 C C . SER A 1 127 ? -27.449 4.678 20.874 1.00 93.62 127 SER A C 1
ATOM 968 O O . SER A 1 127 ? -27.038 3.567 20.536 1.00 93.62 127 SER A O 1
ATOM 970 N N . ARG A 1 128 ? -27.981 5.525 19.982 1.00 94.81 128 ARG A N 1
ATOM 971 C CA . ARG A 1 128 ? -28.161 5.215 18.552 1.00 94.81 128 ARG A CA 1
ATOM 972 C C . ARG A 1 128 ? -26.838 5.235 17.792 1.00 94.81 128 ARG A C 1
ATOM 974 O O . ARG A 1 128 ? -26.614 4.389 16.925 1.00 94.81 128 ARG A O 1
ATOM 981 N N . VAL A 1 129 ? -25.943 6.161 18.138 1.00 94.38 129 VAL A N 1
ATOM 982 C CA . VAL A 1 129 ? -24.612 6.274 17.522 1.00 94.38 129 VAL A CA 1
ATOM 983 C C . VAL A 1 129 ? -23.787 5.005 17.732 1.00 94.38 129 VAL A C 1
ATOM 985 O O . VAL A 1 129 ? -23.085 4.592 16.813 1.00 94.38 129 VAL A O 1
ATOM 988 N N . GLY A 1 130 ? -23.895 4.344 18.889 1.00 91.50 130 GLY A N 1
ATOM 989 C CA . GLY A 1 130 ? -23.196 3.079 19.143 1.00 91.50 130 GLY A CA 1
ATOM 990 C C . GLY A 1 130 ? -23.538 1.986 18.122 1.00 91.50 130 GLY A C 1
ATOM 991 O O . GLY A 1 130 ? -22.638 1.376 17.538 1.00 91.50 130 GLY A O 1
ATOM 992 N N . HIS A 1 131 ? -24.831 1.781 17.851 1.00 94.12 131 HIS A N 1
ATOM 993 C CA . HIS A 1 131 ? -25.298 0.832 16.834 1.00 94.12 131 HIS A CA 1
ATOM 994 C C . HIS A 1 131 ? -24.880 1.249 15.424 1.00 94.12 131 HIS A C 1
ATOM 996 O O . HIS A 1 131 ? -24.394 0.419 14.656 1.00 94.12 131 HIS A O 1
ATOM 1002 N N . LEU A 1 132 ? -25.002 2.539 15.107 1.00 94.81 132 LEU A N 1
ATOM 1003 C CA . LEU A 1 132 ? -24.616 3.070 13.805 1.00 94.81 132 LEU A CA 1
ATOM 1004 C C . LEU A 1 132 ? -23.124 2.868 13.520 1.00 94.81 132 LEU A C 1
ATOM 1006 O O . LEU A 1 132 ? -22.759 2.399 12.447 1.00 94.81 132 LEU A O 1
ATOM 1010 N N . ARG A 1 133 ? -22.253 3.157 14.493 1.00 94.12 133 ARG A N 1
ATOM 1011 C CA . ARG A 1 133 ? -20.804 2.956 14.347 1.00 94.12 133 ARG A CA 1
ATOM 1012 C C . ARG A 1 133 ? -20.449 1.489 14.133 1.00 94.12 133 ARG A C 1
ATOM 1014 O O . ARG A 1 133 ? -19.545 1.205 13.356 1.00 94.12 133 ARG A O 1
ATOM 1021 N N . ARG A 1 134 ? -21.156 0.560 14.786 1.00 94.00 134 ARG A N 1
ATOM 1022 C CA . ARG A 1 134 ? -20.970 -0.879 14.555 1.00 94.00 134 ARG A CA 1
ATOM 1023 C C . ARG A 1 134 ? -21.360 -1.267 13.128 1.00 94.00 134 ARG A C 1
ATOM 1025 O O . ARG A 1 134 ? -20.555 -1.902 12.460 1.00 94.00 134 ARG A O 1
ATOM 1032 N N . ALA A 1 135 ? -22.524 -0.818 12.656 1.00 95.12 135 ALA A N 1
ATOM 1033 C CA . ALA A 1 135 ? -22.987 -1.076 11.292 1.00 95.12 135 ALA A CA 1
ATOM 1034 C C . ALA A 1 135 ? -22.022 -0.506 10.236 1.00 95.12 135 ALA A C 1
ATOM 1036 O O . ALA A 1 135 ? -21.695 -1.167 9.257 1.00 95.12 135 ALA A O 1
ATOM 1037 N N . MET A 1 136 ? -21.499 0.702 10.464 1.00 95.50 136 MET A N 1
ATOM 1038 C CA . MET A 1 136 ? -20.491 1.313 9.595 1.00 95.50 136 MET A CA 1
ATOM 1039 C C . MET A 1 136 ? -19.175 0.519 9.579 1.00 95.50 136 MET A C 1
ATOM 1041 O O . MET A 1 136 ? -18.587 0.332 8.516 1.00 95.50 136 MET A O 1
ATOM 1045 N N . SER A 1 137 ? -18.706 0.035 10.735 1.00 94.31 137 SER A N 1
ATOM 1046 C CA . SER A 1 137 ? -17.507 -0.813 10.812 1.00 94.31 137 SER A CA 1
ATOM 1047 C C . SER A 1 137 ? -17.692 -2.145 10.086 1.00 94.31 137 SER A C 1
ATOM 1049 O O . SER A 1 137 ? -16.771 -2.604 9.417 1.00 94.31 137 SER A O 1
ATOM 1051 N N . GLU A 1 138 ? -18.868 -2.759 10.202 1.00 95.44 138 GLU A N 1
ATOM 1052 C CA . GLU A 1 138 ? -19.207 -4.013 9.525 1.00 95.44 138 GLU A CA 1
ATOM 1053 C C . GLU A 1 138 ? -19.241 -3.830 8.004 1.00 95.44 138 GLU A C 1
ATOM 1055 O O . GLU A 1 138 ? -18.524 -4.529 7.289 1.00 95.44 138 GLU A O 1
ATOM 1060 N N . ALA A 1 139 ? -19.927 -2.790 7.521 1.00 94.62 139 ALA A N 1
ATOM 1061 C CA . ALA A 1 139 ? -19.927 -2.417 6.107 1.00 94.62 139 ALA A CA 1
ATOM 1062 C C . ALA A 1 139 ? -18.515 -2.084 5.582 1.00 94.62 139 ALA A C 1
ATOM 1064 O O . ALA A 1 139 ? -18.184 -2.390 4.440 1.00 94.62 139 ALA A O 1
ATOM 1065 N N . CYS A 1 140 ? -17.646 -1.494 6.413 1.00 94.44 140 CYS A N 1
ATOM 1066 C CA . CYS A 1 140 ? -16.233 -1.290 6.076 1.00 94.44 140 CYS A CA 1
ATOM 1067 C C . CYS A 1 140 ? -15.488 -2.625 5.909 1.00 94.44 140 CYS A C 1
ATOM 1069 O O . CYS A 1 140 ? -14.667 -2.780 5.003 1.00 94.44 140 CYS A O 1
ATOM 1071 N N . GLY A 1 141 ? -15.789 -3.600 6.769 1.00 94.06 141 GLY A N 1
ATOM 1072 C CA . GLY A 1 141 ? -15.269 -4.960 6.676 1.00 94.06 141 GLY A CA 1
ATOM 1073 C C . GLY A 1 141 ? -15.671 -5.644 5.370 1.00 94.06 141 GLY A C 1
ATOM 1074 O O . GLY A 1 141 ? -14.802 -6.201 4.698 1.00 94.06 141 GLY A O 1
ATOM 1075 N N . GLU A 1 142 ? -16.944 -5.545 4.984 1.00 94.75 142 GLU A N 1
ATOM 1076 C CA . GLU A 1 142 ? -17.459 -6.065 3.709 1.00 94.75 142 GLU A CA 1
ATOM 1077 C C . GLU A 1 142 ? -16.866 -5.328 2.503 1.00 94.75 142 GLU A C 1
ATOM 1079 O O . GLU A 1 142 ? -16.480 -5.948 1.511 1.00 94.75 142 GLU A O 1
ATOM 1084 N N . PHE A 1 143 ? -16.717 -4.004 2.594 1.00 95.19 143 PHE A N 1
ATOM 1085 C CA . PHE A 1 143 ? -16.051 -3.216 1.562 1.00 95.19 143 PHE A CA 1
ATOM 1086 C C . PHE A 1 143 ? -14.610 -3.683 1.352 1.00 95.19 143 PHE A C 1
ATOM 1088 O O . PHE A 1 143 ? -14.176 -3.826 0.211 1.00 95.19 143 PHE A O 1
ATOM 1095 N N . ASN A 1 144 ? -13.870 -3.954 2.431 1.00 95.44 144 ASN A N 1
ATOM 1096 C CA . ASN A 1 144 ? -12.506 -4.466 2.335 1.00 95.44 144 ASN A CA 1
ATOM 1097 C C . ASN A 1 144 ? -12.470 -5.821 1.606 1.00 95.44 144 ASN A C 1
ATOM 1099 O O . ASN A 1 144 ? -11.618 -6.020 0.744 1.00 95.44 144 ASN A O 1
ATOM 1103 N N . ASP A 1 145 ? -13.423 -6.720 1.874 1.00 94.12 145 ASP A N 1
ATOM 1104 C CA . ASP A 1 145 ? -13.539 -7.994 1.150 1.00 94.12 145 ASP A CA 1
ATOM 1105 C C . ASP A 1 145 ? -13.805 -7.815 -0.332 1.00 94.12 145 ASP A C 1
ATOM 1107 O O . ASP A 1 145 ? -13.093 -8.373 -1.170 1.00 94.12 145 ASP A O 1
ATOM 1111 N N . TRP A 1 146 ? -14.810 -7.007 -0.656 1.00 95.88 146 TRP A N 1
ATOM 1112 C CA . TRP A 1 146 ? -15.144 -6.699 -2.034 1.00 95.88 146 TRP A CA 1
ATOM 1113 C C . TRP A 1 146 ? -13.951 -6.068 -2.762 1.00 95.88 146 TRP A C 1
ATOM 1115 O O . TRP A 1 146 ? -13.649 -6.438 -3.899 1.00 95.88 146 TRP A O 1
ATOM 1125 N N . PHE A 1 147 ? -13.240 -5.162 -2.089 1.00 96.06 147 PHE A N 1
ATOM 1126 C CA . PHE A 1 147 ? -12.066 -4.489 -2.624 1.00 96.06 147 PHE A CA 1
ATOM 1127 C C . PHE A 1 147 ? -10.934 -5.480 -2.901 1.00 96.06 147 PHE A C 1
ATOM 1129 O O . PHE A 1 147 ? -10.338 -5.455 -3.976 1.00 96.06 147 PHE A O 1
ATOM 1136 N N . ILE A 1 148 ? -10.658 -6.388 -1.963 1.00 94.56 148 ILE A N 1
ATOM 1137 C CA . ILE A 1 148 ? -9.666 -7.454 -2.126 1.00 94.56 148 ILE A CA 1
ATOM 1138 C C . ILE A 1 148 ? -9.999 -8.344 -3.328 1.00 94.56 148 ILE A C 1
ATOM 1140 O O . ILE A 1 148 ? -9.096 -8.693 -4.083 1.00 94.56 148 ILE A O 1
ATOM 1144 N N . GLN A 1 149 ? -11.266 -8.724 -3.492 1.00 92.12 149 GLN A N 1
ATOM 1145 C CA . GLN A 1 149 ? -11.692 -9.672 -4.522 1.00 92.12 149 GLN A CA 1
ATOM 1146 C C . GLN A 1 149 ? -11.714 -9.056 -5.923 1.00 92.12 149 GLN A C 1
ATOM 1148 O O . GLN A 1 149 ? -11.275 -9.689 -6.879 1.00 92.12 149 GLN A O 1
ATOM 1153 N N . ASN A 1 150 ? -12.241 -7.835 -6.049 1.00 95.25 150 ASN A N 1
ATOM 1154 C CA . ASN A 1 150 ? -12.638 -7.284 -7.348 1.00 95.25 150 ASN A CA 1
ATOM 1155 C C . ASN A 1 150 ? -11.777 -6.108 -7.823 1.00 95.25 150 ASN A C 1
ATOM 1157 O O . ASN A 1 150 ? -11.865 -5.725 -8.989 1.00 95.25 150 ASN A O 1
ATOM 1161 N N . VAL A 1 151 ? -10.963 -5.514 -6.945 1.00 95.12 151 VAL A N 1
ATOM 1162 C CA . VAL A 1 151 ? -10.183 -4.304 -7.262 1.00 95.12 151 VAL A CA 1
ATOM 1163 C C . VAL A 1 151 ? -8.690 -4.522 -7.057 1.00 95.12 151 VAL A C 1
ATOM 1165 O O . VAL A 1 151 ? -7.884 -4.153 -7.917 1.00 95.12 151 VAL A O 1
ATOM 1168 N N . SER A 1 152 ? -8.327 -5.100 -5.913 1.00 94.88 152 SER A N 1
ATOM 1169 C CA . SER A 1 152 ? -6.950 -5.215 -5.459 1.00 94.88 152 SER A CA 1
ATOM 1170 C C . SER A 1 152 ? -6.096 -6.000 -6.441 1.00 94.88 152 SER A C 1
ATOM 1172 O O . SER A 1 152 ? -6.436 -7.102 -6.862 1.00 94.88 152 SER A O 1
ATOM 1174 N N . ASP A 1 153 ? -4.936 -5.443 -6.770 1.00 93.62 153 ASP A N 1
ATOM 1175 C CA . ASP A 1 153 ? -3.941 -6.105 -7.605 1.00 93.62 153 ASP A CA 1
ATOM 1176 C C . ASP A 1 153 ? -2.953 -6.963 -6.802 1.00 93.62 153 ASP A C 1
ATOM 1178 O O . ASP A 1 153 ? -2.018 -7.505 -7.382 1.00 93.62 153 ASP A O 1
ATOM 1182 N N . ASN A 1 154 ? -3.140 -7.092 -5.484 1.00 93.19 154 ASN A N 1
ATOM 1183 C CA . ASN A 1 154 ? -2.280 -7.870 -4.585 1.00 93.19 154 ASN A CA 1
ATOM 1184 C C . ASN A 1 154 ? -0.780 -7.526 -4.731 1.00 93.19 154 ASN A C 1
ATOM 1186 O O . ASN A 1 154 ? 0.073 -8.407 -4.816 1.00 93.19 154 ASN A O 1
ATOM 1190 N N . HIS A 1 155 ? -0.479 -6.227 -4.810 1.00 93.38 155 HIS A N 1
ATOM 1191 C CA . HIS A 1 155 ? 0.857 -5.645 -4.976 1.00 93.38 155 HIS A CA 1
ATOM 1192 C C . HIS A 1 155 ? 1.601 -6.055 -6.256 1.00 93.38 155 HIS A C 1
ATOM 1194 O O . HIS A 1 155 ? 2.831 -6.028 -6.297 1.00 93.38 155 HIS A O 1
ATOM 1200 N N . THR A 1 156 ? 0.879 -6.419 -7.319 1.00 93.38 156 THR A N 1
ATOM 1201 C CA . THR A 1 156 ? 1.495 -6.885 -8.573 1.00 93.38 156 THR A CA 1
ATOM 1202 C C . THR A 1 156 ? 1.711 -5.787 -9.616 1.00 93.38 156 THR A C 1
ATOM 1204 O O . THR A 1 156 ? 2.516 -5.974 -10.530 1.00 93.38 156 THR A O 1
ATOM 1207 N N . LYS A 1 157 ? 1.026 -4.639 -9.518 1.00 95.06 157 LYS A N 1
ATOM 1208 C CA . LYS A 1 157 ? 1.156 -3.533 -10.482 1.00 95.06 157 LYS A CA 1
ATOM 1209 C C . LYS A 1 157 ? 2.229 -2.525 -10.049 1.00 95.06 157 LYS A C 1
ATOM 1211 O O . LYS A 1 157 ? 2.472 -2.347 -8.857 1.00 95.06 157 LYS A O 1
ATOM 1216 N N . PRO A 1 158 ? 2.865 -1.818 -11.003 1.00 95.19 158 PRO A N 1
ATOM 1217 C CA . PRO A 1 158 ? 3.771 -0.723 -10.677 1.00 95.19 158 PRO A CA 1
ATOM 1218 C C . PRO A 1 158 ? 3.016 0.434 -10.013 1.00 95.19 158 PRO A C 1
ATOM 1220 O O . PRO A 1 158 ? 1.862 0.712 -10.348 1.00 95.19 158 PRO A O 1
ATOM 1223 N N . PHE A 1 159 ? 3.703 1.137 -9.114 1.00 96.38 159 PHE A N 1
ATOM 1224 C CA . PHE A 1 159 ? 3.172 2.319 -8.443 1.00 96.38 159 PHE A CA 1
ATOM 1225 C C . PHE A 1 159 ? 2.770 3.416 -9.437 1.00 96.38 159 PHE A C 1
ATOM 1227 O O . PHE A 1 159 ? 3.429 3.623 -10.453 1.00 96.38 159 PHE A O 1
ATOM 1234 N N . GLN A 1 160 ? 1.701 4.147 -9.111 1.00 94.12 160 GLN A N 1
ATOM 1235 C CA . GLN A 1 160 ? 1.188 5.256 -9.933 1.00 94.12 160 GLN A CA 1
ATOM 1236 C C . GLN A 1 160 ? 1.094 6.590 -9.174 1.00 94.12 160 GLN A C 1
ATOM 1238 O O . GLN A 1 160 ? 0.681 7.601 -9.731 1.00 94.12 160 GLN A O 1
ATOM 1243 N N . HIS A 1 161 ? 1.466 6.627 -7.895 1.00 94.31 161 HIS A N 1
ATOM 1244 C CA . HIS A 1 161 ? 1.236 7.786 -7.024 1.00 94.31 161 HIS A CA 1
ATOM 1245 C C . HIS A 1 161 ? 2.417 8.772 -6.971 1.00 94.31 161 HIS A C 1
ATOM 1247 O O . HIS A 1 161 ? 2.318 9.804 -6.310 1.00 94.31 161 HIS A O 1
ATOM 1253 N N . ARG A 1 162 ? 3.549 8.475 -7.631 1.00 94.31 162 ARG A N 1
ATOM 1254 C CA . ARG A 1 162 ? 4.776 9.285 -7.551 1.00 94.31 162 ARG A CA 1
ATOM 1255 C C . ARG A 1 162 ? 5.103 9.891 -8.919 1.00 94.31 162 ARG A C 1
ATOM 1257 O O . ARG A 1 162 ? 4.992 9.199 -9.929 1.00 94.31 162 ARG A O 1
ATOM 1264 N N . PRO A 1 163 ? 5.591 11.144 -9.000 1.00 96.38 163 PRO A N 1
ATOM 1265 C CA . PRO A 1 163 ? 5.823 11.808 -10.290 1.00 96.38 163 PRO A CA 1
ATOM 1266 C C . PRO A 1 163 ? 6.784 11.072 -11.237 1.00 96.38 163 PRO A C 1
ATOM 1268 O O . PRO A 1 163 ? 6.675 11.197 -12.455 1.00 96.38 163 PRO A O 1
ATOM 1271 N N . HIS A 1 164 ? 7.738 10.302 -10.706 1.00 95.56 164 HIS A N 1
ATOM 1272 C CA . HIS A 1 164 ? 8.706 9.577 -11.531 1.00 95.56 164 HIS A CA 1
ATOM 1273 C C . HIS A 1 164 ? 8.120 8.338 -12.223 1.00 95.56 164 HIS A C 1
ATOM 1275 O O . HIS A 1 164 ? 8.643 7.935 -13.262 1.00 95.56 164 HIS A O 1
ATOM 1281 N N . ASP A 1 165 ? 7.029 7.771 -11.706 1.00 95.94 165 ASP A N 1
ATOM 1282 C CA . ASP A 1 165 ? 6.305 6.688 -12.379 1.00 95.94 165 ASP A CA 1
ATOM 1283 C C . ASP A 1 165 ? 5.657 7.222 -13.686 1.00 95.94 165 ASP A C 1
ATOM 1285 O O . ASP A 1 165 ? 5.570 6.535 -14.705 1.00 95.94 165 ASP A O 1
ATOM 1289 N N . TRP A 1 166 ? 5.363 8.529 -13.722 1.00 96.62 166 TRP A N 1
ATOM 1290 C CA . TRP A 1 166 ? 4.851 9.277 -14.876 1.00 96.62 166 TRP A CA 1
ATOM 1291 C C . TRP A 1 166 ? 5.944 9.925 -15.740 1.00 96.62 166 TRP A C 1
ATOM 1293 O O . TRP A 1 166 ? 5.686 10.858 -16.500 1.00 96.62 166 TRP A O 1
ATOM 1303 N N . ARG A 1 167 ? 7.196 9.448 -15.681 1.00 96.00 167 ARG A N 1
ATOM 1304 C CA . ARG A 1 167 ? 8.300 9.989 -16.507 1.00 96.00 167 ARG A CA 1
ATOM 1305 C C . ARG A 1 167 ? 7.985 10.032 -18.000 1.00 96.00 167 ARG A C 1
ATOM 1307 O O . ARG A 1 167 ? 8.445 10.948 -18.676 1.00 96.00 167 ARG A O 1
ATOM 1314 N N . HIS A 1 168 ? 7.224 9.063 -18.502 1.00 96.12 168 HIS A N 1
ATOM 1315 C CA . HIS A 1 168 ? 6.790 9.015 -19.895 1.00 96.12 168 HIS A CA 1
ATOM 1316 C C . HIS A 1 168 ? 5.865 10.196 -20.242 1.00 96.12 168 HIS A C 1
ATOM 1318 O O . HIS A 1 168 ? 6.049 10.817 -21.284 1.00 96.12 168 HIS A O 1
ATOM 1324 N N . PHE A 1 169 ? 4.954 10.581 -19.342 1.00 96.12 169 PHE A N 1
ATOM 1325 C CA . PHE A 1 169 ? 4.099 11.762 -19.493 1.00 96.12 169 PHE A CA 1
ATOM 1326 C C . PHE A 1 169 ? 4.937 13.049 -19.582 1.00 96.12 169 PHE A C 1
ATOM 1328 O O . PHE A 1 169 ? 4.809 13.817 -20.533 1.00 96.12 169 PHE A O 1
ATOM 1335 N N . TYR A 1 170 ? 5.891 13.243 -18.664 1.00 96.25 170 TYR A N 1
ATOM 1336 C CA . TYR A 1 170 ? 6.796 14.402 -18.709 1.00 96.25 170 TYR A CA 1
ATOM 1337 C C . TYR A 1 170 ? 7.770 14.377 -19.897 1.00 96.25 170 TYR A C 1
ATOM 1339 O O . TYR A 1 170 ? 8.256 15.425 -20.322 1.00 96.25 170 TYR A O 1
ATOM 1347 N N . ALA A 1 171 ? 8.091 13.198 -20.436 1.00 96.50 171 ALA A N 1
ATOM 1348 C CA . ALA A 1 171 ? 8.878 13.086 -21.660 1.00 96.50 171 ALA A CA 1
ATOM 1349 C C . ALA A 1 171 ? 8.105 13.645 -22.862 1.00 96.50 171 ALA A C 1
ATOM 1351 O O . ALA A 1 171 ? 8.688 14.383 -23.652 1.00 96.50 171 ALA A O 1
ATOM 1352 N N . GLN A 1 172 ? 6.792 13.397 -22.948 1.00 96.62 172 GLN A N 1
ATOM 1353 C CA . GLN A 1 172 ? 5.950 13.975 -24.001 1.00 96.62 172 GLN A CA 1
ATOM 1354 C C . GLN A 1 172 ? 5.929 15.508 -23.942 1.00 96.62 172 GLN A C 1
ATOM 1356 O O . GLN A 1 172 ? 6.101 16.163 -24.967 1.00 96.62 172 GLN A O 1
ATOM 1361 N N . GLU A 1 173 ? 5.832 16.103 -22.748 1.00 95.50 173 GLU A N 1
ATOM 1362 C CA . GLU A 1 173 ? 5.934 17.563 -22.596 1.00 95.50 173 GLU A CA 1
ATOM 1363 C C . GLU A 1 173 ? 7.287 18.097 -23.106 1.00 95.50 173 GLU A C 1
ATOM 1365 O O . GLU A 1 173 ? 7.350 19.106 -23.816 1.00 95.50 173 GLU A O 1
ATOM 1370 N N . LYS A 1 174 ? 8.385 17.401 -22.785 1.00 96.44 174 LYS A N 1
ATOM 1371 C CA . LYS A 1 174 ? 9.728 17.780 -23.247 1.00 96.44 174 LYS A CA 1
ATOM 1372 C C . LYS A 1 174 ? 9.863 17.685 -24.767 1.00 96.44 174 LYS A C 1
ATOM 1374 O O . LYS A 1 174 ? 10.439 18.602 -25.346 1.00 96.44 174 LYS A O 1
ATOM 1379 N N . LEU A 1 175 ? 9.305 16.649 -25.399 1.00 95.81 175 LEU A N 1
ATOM 1380 C CA . LEU A 1 175 ? 9.293 16.495 -26.860 1.00 95.81 175 LEU A CA 1
ATOM 1381 C C . LEU A 1 175 ? 8.513 17.630 -27.542 1.00 95.81 175 LEU A C 1
ATOM 1383 O O . LEU A 1 175 ? 8.967 18.179 -28.543 1.00 95.81 175 LEU A O 1
ATOM 1387 N N . VAL A 1 176 ? 7.377 18.056 -26.976 1.00 95.56 176 VAL A N 1
ATOM 1388 C CA . VAL A 1 176 ? 6.616 19.211 -27.492 1.00 95.56 176 VAL A CA 1
ATOM 1389 C C . VAL A 1 176 ? 7.460 20.492 -27.446 1.00 95.56 176 VAL A C 1
ATOM 1391 O O . VAL A 1 176 ? 7.525 21.236 -28.428 1.00 95.56 176 VAL A O 1
ATOM 1394 N N . ARG A 1 177 ? 8.150 20.748 -26.326 1.00 94.94 177 ARG A N 1
ATOM 1395 C CA . ARG A 1 177 ? 9.022 21.929 -26.166 1.00 94.94 177 ARG A CA 1
ATOM 1396 C C . ARG A 1 177 ? 10.271 21.880 -27.030 1.00 94.94 177 ARG A C 1
ATOM 1398 O O . ARG A 1 177 ? 10.764 22.929 -27.441 1.00 94.94 177 ARG A O 1
ATOM 1405 N N . GLU A 1 178 ? 10.787 20.694 -27.289 1.00 94.69 178 GLU A N 1
ATOM 1406 C CA . GLU A 1 178 ? 11.888 20.476 -28.215 1.00 94.69 178 GLU A CA 1
ATOM 1407 C C . GLU A 1 178 ? 11.451 20.742 -29.660 1.00 94.69 178 GLU A C 1
ATOM 1409 O O . GLU A 1 178 ? 12.133 21.478 -30.368 1.00 94.69 178 GLU A O 1
ATOM 1414 N N . ARG A 1 179 ? 10.278 20.247 -30.076 1.00 96.19 179 ARG A N 1
ATOM 1415 C CA . ARG A 1 179 ? 9.724 20.483 -31.419 1.00 96.19 179 ARG A CA 1
ATOM 1416 C C . ARG A 1 179 ? 9.480 21.965 -31.701 1.00 96.19 179 ARG A C 1
ATOM 1418 O O . ARG A 1 179 ? 9.767 22.430 -32.797 1.00 96.19 179 ARG A O 1
ATOM 1425 N N . GLN A 1 180 ? 9.022 22.721 -30.702 1.00 94.62 180 GLN A N 1
ATOM 1426 C CA . GLN A 1 180 ? 8.913 24.186 -30.777 1.00 94.62 180 GLN A CA 1
ATOM 1427 C C . GLN A 1 180 ? 10.279 24.874 -30.983 1.00 94.62 180 GLN A C 1
ATOM 1429 O O . GLN A 1 180 ? 10.353 25.988 -31.491 1.00 94.62 180 GLN A O 1
ATOM 1434 N N . GLN A 1 181 ? 11.359 24.217 -30.567 1.00 94.44 181 GLN A N 1
ATOM 1435 C CA . GLN A 1 181 ? 12.741 24.683 -30.632 1.00 94.44 181 GLN A CA 1
ATOM 1436 C C . GLN A 1 181 ? 13.522 23.961 -31.740 1.00 94.44 181 GLN A C 1
ATOM 1438 O O . GLN A 1 181 ? 14.675 23.580 -31.540 1.00 94.44 181 GLN A O 1
ATOM 1443 N N . ASN A 1 182 ? 12.870 23.730 -32.884 1.00 94.50 182 ASN A N 1
ATOM 1444 C CA . ASN A 1 182 ? 13.439 23.079 -34.067 1.00 94.50 182 ASN A CA 1
ATOM 1445 C C . ASN A 1 182 ? 14.052 21.687 -33.814 1.00 94.50 182 ASN A C 1
ATOM 1447 O O . ASN A 1 182 ? 14.918 21.257 -34.563 1.00 94.50 182 ASN A O 1
ATOM 1451 N N . GLY A 1 183 ? 13.627 20.964 -32.773 1.00 94.06 183 GLY A N 1
ATOM 1452 C CA . GLY A 1 183 ? 14.143 19.618 -32.509 1.00 94.06 183 GLY A CA 1
ATOM 1453 C C . GLY A 1 183 ? 15.478 19.571 -31.756 1.00 94.06 183 GLY A C 1
ATOM 1454 O O . GLY A 1 183 ? 16.155 18.555 -31.822 1.00 94.06 183 GLY A O 1
ATOM 1455 N N . HIS A 1 184 ? 15.903 20.657 -31.094 1.00 92.56 184 HIS A N 1
ATOM 1456 C CA . HIS A 1 184 ? 17.246 20.716 -30.494 1.00 92.56 184 HIS A CA 1
ATOM 1457 C C . HIS A 1 184 ? 17.280 20.504 -28.975 1.00 92.56 184 HIS A C 1
ATOM 1459 O O . HIS A 1 184 ? 18.076 19.734 -28.444 1.00 92.56 184 HIS A O 1
ATOM 1465 N N . ALA A 1 185 ? 16.500 21.284 -28.227 1.00 90.88 185 ALA A N 1
ATOM 1466 C CA . ALA A 1 185 ? 16.774 21.514 -26.810 1.00 90.88 185 ALA A CA 1
ATOM 1467 C C . ALA A 1 185 ? 15.917 20.642 -25.869 1.00 90.88 185 ALA A C 1
ATOM 1469 O O . ALA A 1 185 ? 15.176 21.177 -25.035 1.00 90.88 185 ALA A O 1
ATOM 1470 N N . TYR A 1 186 ? 16.036 19.310 -25.955 1.00 94.88 186 TYR A N 1
ATOM 1471 C CA . TYR A 1 186 ? 15.311 18.384 -25.072 1.00 94.88 186 TYR A CA 1
ATOM 1472 C C . TYR A 1 186 ? 15.617 18.628 -23.586 1.00 94.88 186 TYR A C 1
ATOM 1474 O O . TYR A 1 186 ? 16.768 18.701 -23.150 1.00 94.88 186 TYR A O 1
ATOM 1482 N N . GLY A 1 187 ? 14.564 18.771 -22.778 1.00 94.69 187 GLY A N 1
ATOM 1483 C CA . GLY A 1 187 ? 14.677 18.946 -21.327 1.00 94.69 187 GLY A CA 1
ATOM 1484 C C . GLY A 1 187 ? 15.317 20.261 -20.863 1.00 94.69 187 GLY A C 1
ATOM 1485 O O . GLY A 1 187 ? 15.521 20.439 -19.660 1.00 94.69 187 GLY A O 1
ATOM 1486 N N . ARG A 1 188 ? 15.624 21.197 -21.770 1.00 95.62 188 ARG A N 1
ATOM 1487 C CA . ARG A 1 188 ? 16.170 22.508 -21.406 1.00 95.62 188 ARG A CA 1
ATOM 1488 C C . ARG A 1 188 ? 15.073 23.442 -20.909 1.00 95.62 188 ARG A C 1
ATOM 1490 O O . ARG A 1 188 ? 13.921 23.376 -21.329 1.00 95.62 188 ARG A O 1
ATOM 1497 N N . ARG A 1 189 ? 15.458 24.353 -20.019 1.00 96.12 189 ARG A N 1
ATOM 1498 C CA . ARG A 1 189 ? 14.585 25.387 -19.454 1.00 96.12 189 ARG A CA 1
ATOM 1499 C C . ARG A 1 189 ? 15.251 26.755 -19.600 1.00 96.12 189 ARG A C 1
ATOM 1501 O O . ARG A 1 189 ? 16.483 26.820 -19.553 1.00 96.12 189 ARG A O 1
ATOM 1508 N N . PRO A 1 190 ? 14.479 27.841 -19.779 1.00 95.56 190 PRO A N 1
ATOM 1509 C CA . PRO A 1 190 ? 15.025 29.191 -19.745 1.00 95.56 190 PRO A CA 1
ATOM 1510 C C . PRO A 1 190 ? 15.804 29.442 -18.449 1.00 95.56 190 PRO A C 1
ATOM 1512 O O . PRO A 1 190 ? 15.372 29.039 -17.368 1.00 95.56 190 PRO A O 1
ATOM 1515 N N . LYS A 1 191 ? 16.953 30.119 -18.552 1.00 94.75 191 LYS A N 1
ATOM 1516 C CA . LYS A 1 191 ? 17.755 30.494 -17.379 1.00 94.75 191 LYS A CA 1
ATOM 1517 C C . LYS A 1 191 ? 16.911 31.377 -16.457 1.00 94.75 191 LYS A C 1
ATOM 1519 O O . LYS A 1 191 ? 16.421 32.417 -16.894 1.00 94.75 191 LYS A O 1
ATOM 1524 N N . GLN A 1 192 ? 16.792 30.995 -15.189 1.00 94.69 192 GLN A N 1
ATOM 1525 C CA . GLN A 1 192 ? 16.199 31.855 -14.167 1.00 94.69 192 GLN A CA 1
ATOM 1526 C C . GLN A 1 192 ? 17.081 33.101 -13.997 1.00 94.69 192 GLN A C 1
ATOM 1528 O O . GLN A 1 192 ? 18.300 33.007 -13.848 1.00 94.69 192 GLN A O 1
ATOM 1533 N N . PHE A 1 193 ? 16.475 34.277 -14.131 1.00 93.31 193 PHE A N 1
ATOM 1534 C CA . PHE A 1 193 ? 17.148 35.568 -13.988 1.00 93.31 193 PHE A CA 1
ATOM 1535 C C . PHE A 1 193 ? 17.000 36.095 -12.552 1.00 93.31 193 PHE A C 1
ATOM 1537 O O . PHE A 1 193 ? 16.278 35.517 -11.747 1.00 93.31 193 PHE A O 1
ATOM 1544 N N . SER A 1 194 ? 17.678 37.202 -12.240 1.00 92.44 194 SER A N 1
ATOM 1545 C CA . SER A 1 194 ? 17.498 37.918 -10.969 1.00 92.44 194 SER A CA 1
ATOM 1546 C C . SER A 1 194 ? 16.100 38.550 -10.868 1.00 92.44 194 SER A C 1
ATOM 1548 O O . SER A 1 194 ? 15.508 38.901 -11.894 1.00 92.44 194 SER A O 1
ATOM 1550 N N . PHE A 1 195 ? 15.610 38.740 -9.639 1.00 93.50 195 PHE A N 1
ATOM 1551 C CA . PHE A 1 195 ? 14.309 39.332 -9.297 1.00 93.50 195 PHE A CA 1
ATOM 1552 C C . PHE A 1 195 ? 13.971 40.584 -10.131 1.00 93.50 195 PHE A C 1
ATOM 1554 O O . PHE A 1 195 ? 12.884 40.690 -10.693 1.00 93.50 195 PHE A O 1
ATOM 1561 N N . GLY A 1 196 ? 14.937 41.495 -10.294 1.00 92.56 196 GLY A N 1
ATOM 1562 C CA . GLY A 1 196 ? 14.776 42.766 -11.012 1.00 92.56 196 GLY A CA 1
ATOM 1563 C C . GLY A 1 196 ? 15.430 42.834 -12.396 1.00 92.56 196 GLY A C 1
ATOM 1564 O O . GLY A 1 196 ? 15.673 43.932 -12.895 1.00 92.56 196 GLY A O 1
ATOM 1565 N N . ALA A 1 197 ? 15.746 41.704 -13.041 1.00 91.00 197 ALA A N 1
ATOM 1566 C CA . ALA A 1 197 ? 16.636 41.667 -14.214 1.00 91.00 197 ALA A CA 1
ATOM 1567 C C . ALA A 1 197 ? 16.209 42.523 -15.428 1.00 91.00 197 ALA A C 1
ATOM 1569 O O . ALA A 1 197 ? 17.037 42.795 -16.299 1.00 91.00 197 ALA A O 1
ATOM 1570 N N . ARG A 1 198 ? 14.939 42.940 -15.506 1.00 92.56 198 ARG A N 1
ATOM 1571 C CA . ARG A 1 198 ? 14.431 43.815 -16.574 1.00 92.56 198 ARG A CA 1
ATOM 1572 C C . ARG A 1 198 ? 14.914 45.260 -16.443 1.00 92.56 198 ARG A C 1
ATOM 1574 O O . ARG A 1 198 ? 15.140 45.899 -17.464 1.00 92.56 198 ARG A O 1
ATOM 1581 N N . TYR A 1 199 ? 15.068 45.747 -15.214 1.00 93.12 199 TYR A N 1
ATOM 1582 C CA . TYR A 1 199 ? 15.328 47.160 -14.921 1.00 93.12 199 TYR A CA 1
ATOM 1583 C C . TYR A 1 199 ? 16.797 47.437 -14.611 1.00 93.12 199 TYR A C 1
ATOM 1585 O O . TYR A 1 199 ? 17.280 48.534 -14.841 1.00 93.12 199 TYR A O 1
ATOM 1593 N N . VAL A 1 200 ? 17.522 46.422 -14.140 1.00 92.25 200 VAL A N 1
ATOM 1594 C CA . VAL A 1 200 ? 18.929 46.558 -13.725 1.00 92.25 200 VAL A CA 1
ATOM 1595 C C . VAL A 1 200 ? 19.935 46.388 -14.866 1.00 92.25 200 VAL A C 1
ATOM 1597 O O . VAL A 1 200 ? 21.131 46.546 -14.653 1.00 92.25 200 VAL A O 1
ATOM 1600 N N . LYS A 1 201 ? 19.488 46.004 -16.069 1.00 92.44 201 LYS A N 1
ATOM 1601 C CA . LYS A 1 201 ? 20.373 45.799 -17.225 1.00 92.44 201 LYS A CA 1
ATOM 1602 C C . LYS A 1 201 ? 20.376 47.018 -18.140 1.00 92.44 201 LYS A C 1
ATOM 1604 O O . LYS A 1 201 ? 19.313 47.536 -18.489 1.00 92.44 201 LYS A O 1
ATOM 1609 N N . THR A 1 202 ? 21.566 47.396 -18.590 1.00 92.62 202 THR A N 1
ATOM 1610 C CA . THR A 1 202 ? 21.786 48.423 -19.613 1.00 92.62 202 THR A CA 1
ATOM 1611 C C . THR A 1 202 ? 21.257 47.981 -20.984 1.00 92.62 202 THR A C 1
ATOM 1613 O O . THR A 1 202 ? 20.789 46.850 -21.173 1.00 92.62 202 THR A O 1
ATOM 1616 N N . GLU A 1 203 ? 21.254 48.905 -21.940 1.00 93.31 203 GLU A N 1
ATOM 1617 C CA . GLU A 1 203 ? 20.849 48.638 -23.322 1.00 93.31 203 GLU A CA 1
ATOM 1618 C C . GLU A 1 203 ? 21.776 47.617 -24.006 1.00 93.31 203 GLU A C 1
ATOM 1620 O O . GLU A 1 203 ? 22.919 47.420 -23.603 1.00 93.31 203 GLU A O 1
ATOM 1625 N N . GLY A 1 204 ? 21.247 46.891 -24.995 1.00 91.94 204 GLY A N 1
ATOM 1626 C CA . GLY A 1 204 ? 21.953 45.807 -25.696 1.00 91.94 204 GLY A CA 1
ATOM 1627 C C . GLY A 1 204 ? 21.883 44.423 -25.028 1.00 91.94 204 GLY A C 1
ATOM 1628 O O . GLY A 1 204 ? 22.021 43.408 -25.709 1.00 91.94 204 GLY A O 1
ATOM 1629 N N . TYR A 1 205 ? 21.589 44.326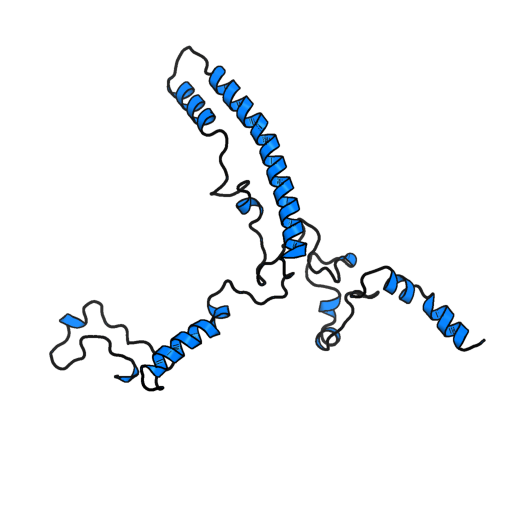 -23.726 1.00 93.12 205 TYR A N 1
ATOM 1630 C CA . TYR A 1 205 ? 21.505 43.036 -23.027 1.00 93.12 205 TYR A CA 1
ATOM 1631 C C . TYR A 1 205 ? 20.092 42.437 -23.028 1.00 93.12 205 TYR A C 1
ATOM 1633 O O . TYR A 1 205 ? 19.088 43.127 -22.856 1.00 93.12 205 TYR A O 1
ATOM 1641 N N . GLY A 1 206 ? 19.991 41.104 -23.100 1.00 90.94 206 GLY A N 1
ATOM 1642 C CA . GLY A 1 206 ? 18.719 40.397 -22.924 1.00 90.94 206 GLY A CA 1
ATOM 1643 C C . GLY A 1 206 ? 18.125 40.643 -21.531 1.00 90.94 206 GLY A C 1
ATOM 1644 O O . GLY A 1 206 ? 18.652 40.141 -20.535 1.00 90.94 206 GLY A O 1
ATOM 1645 N N . LYS A 1 207 ? 17.026 41.404 -21.463 1.00 93.62 207 LYS A N 1
ATOM 1646 C CA . LYS A 1 207 ? 16.294 41.780 -20.231 1.00 93.62 207 LYS A CA 1
ATOM 1647 C C . LYS A 1 207 ? 15.262 40.738 -19.778 1.00 93.62 207 LYS A C 1
ATOM 1649 O O . LYS A 1 207 ? 14.771 40.794 -18.653 1.00 93.62 207 LYS A O 1
ATOM 1654 N N . ARG A 1 208 ? 14.933 39.771 -20.640 1.00 92.56 208 ARG A N 1
ATOM 1655 C CA . ARG A 1 208 ? 13.980 38.678 -20.381 1.00 92.56 208 ARG A CA 1
ATOM 1656 C C . ARG A 1 208 ? 14.638 37.320 -20.671 1.00 92.56 208 ARG A C 1
ATOM 1658 O O . ARG A 1 208 ? 15.480 37.249 -21.569 1.00 92.56 208 ARG A O 1
ATOM 1665 N N . PRO A 1 209 ? 14.282 36.252 -19.938 1.00 94.06 209 PRO A N 1
ATOM 1666 C CA . PRO A 1 209 ? 14.782 34.913 -20.224 1.00 94.06 209 PRO A CA 1
ATOM 1667 C C . PRO A 1 209 ? 14.228 34.428 -21.573 1.00 94.06 209 PRO A C 1
ATOM 1669 O O . PRO A 1 209 ? 13.017 34.365 -21.770 1.00 94.06 209 PRO A O 1
ATOM 1672 N N . ARG A 1 210 ? 15.126 34.133 -22.517 1.00 92.88 210 ARG A N 1
ATOM 1673 C CA . ARG A 1 210 ? 14.789 33.634 -23.861 1.00 92.88 210 ARG A CA 1
ATOM 1674 C C . ARG A 1 210 ? 14.558 32.117 -23.844 1.00 92.88 210 ARG A C 1
ATOM 1676 O O . ARG A 1 210 ? 14.957 31.442 -22.891 1.00 92.88 210 ARG A O 1
ATOM 1683 N N . LEU A 1 211 ? 13.953 31.587 -24.913 1.00 92.88 211 LEU A N 1
ATOM 1684 C CA . LEU A 1 211 ? 13.928 30.142 -25.169 1.00 92.88 211 LEU A CA 1
ATOM 1685 C C . LEU A 1 211 ? 15.363 29.582 -25.168 1.00 92.88 211 LEU A C 1
ATOM 1687 O O . LEU A 1 211 ? 16.260 30.272 -25.657 1.00 92.88 211 LEU A O 1
ATOM 1691 N N . PRO A 1 212 ? 15.593 28.361 -24.651 1.00 95.00 212 PRO A N 1
ATOM 1692 C CA . PRO A 1 212 ? 16.922 27.752 -24.622 1.00 95.00 212 PRO A CA 1
ATOM 1693 C C . PRO A 1 212 ? 17.634 27.715 -25.977 1.00 95.00 212 PRO A C 1
ATOM 1695 O O . PRO A 1 212 ? 18.822 28.008 -26.022 1.00 95.00 212 PRO A O 1
ATOM 1698 N N . TYR A 1 213 ? 16.914 27.406 -27.059 1.00 93.81 213 TYR A N 1
ATOM 1699 C CA . TYR A 1 213 ? 17.456 27.390 -28.422 1.00 93.81 213 TYR A CA 1
ATOM 1700 C C . TYR A 1 213 ? 17.932 28.760 -28.915 1.00 93.81 213 TYR A C 1
ATOM 1702 O O . TYR A 1 213 ? 18.908 28.849 -29.645 1.00 93.81 213 TYR A O 1
ATOM 1710 N N . ASN A 1 214 ? 17.287 29.841 -28.471 1.00 93.19 214 ASN A N 1
ATOM 1711 C CA . ASN A 1 214 ? 17.655 31.196 -28.882 1.00 93.19 214 ASN A CA 1
ATOM 1712 C C . ASN A 1 214 ? 18.888 31.713 -28.138 1.00 93.19 214 ASN A C 1
ATOM 1714 O O . ASN A 1 214 ? 19.247 32.870 -28.340 1.00 93.19 214 ASN A O 1
ATOM 1718 N N . LYS A 1 215 ? 19.444 30.947 -27.192 1.00 86.44 215 LYS A N 1
ATOM 1719 C CA . LYS A 1 215 ? 20.555 31.415 -26.369 1.00 86.44 215 LYS A CA 1
ATOM 1720 C C . LYS A 1 215 ? 21.773 31.693 -27.233 1.00 86.44 215 LYS A C 1
ATOM 1722 O O . LYS A 1 215 ? 22.232 32.853 -27.099 1.00 86.44 215 LYS A O 1
#

Secondary structure (DSSP, 8-state):
--HHHHHHHHHTSHHHHHHHHS-TTEETTEEPP-SHHHHH-THHHH-SSTT--GGGSS--SPSTTSTT---EETTEE---HHHHTTSSSTTPPP--HHHHHHHHHHHHH-SSS-THHHHHHHHHHHHHHHHHHHHHHHHHHHHHHHHHHHT--TT-SPP-SSTTTTHHHHHHHHHHHHHTTTT--TT--PPPPPTTTTTSSPTTS--SPPPGGG-